Protein AF-A0A117NSF1-F1 (afdb_monomer_lite)

pLDDT: mean 71.85, std 20.68, range [26.81, 93.19]

Foldseek 3Di:
DVVLVVVLVVLVVQLVVLVVVVVVVVVVVVPPDPDDDDDDDPPDDPVVLLVLLLDPCLVVDDPVSLVSSLSNLVSLLVNLLSVQLVVCVVVVPPVSNCVSVVFVAQVPHDCSVQVVLSSLCNVVSHGQGPVLNVVLVCVQPPPPPDDDDDDDDPDDCSVVSSVSSNVSPDDPPCVCVVVDDDDDDDDDDDDDDDDDDD

InterPro domains:
  IPR022099 Domain of unknown function DUF3638 [PF12340] (107-166)
  IPR051346 OTU Domain-Containing Deubiquitinase [PTHR13367] (69-163)

Sequence (198 aa):
MNALLSRQKEIRNDRDSLWEKIILALTISGKKGALCTDTMSPSITVWSVLSILASDQWTNIPVQWRSLLVAYGKSISALRRCERLISCIEKQDIDGFLRDAENPGYEEWDPLTYPAWLLLEIENNITIRKRQVEVAVRMIKPDDGKNSVLQLNMGEDVYKYIFPMFDDQSMSPWRNWLARPTVNREVGSSSLPGDVSF

Radius of gyration: 23.44 Å; chains: 1; bounding box: 87×40×64 Å

Structure (mmCIF, N/CA/C/O backbone):
data_AF-A0A117NSF1-F1
#
_entry.id   AF-A0A117NSF1-F1
#
loop_
_atom_site.group_PDB
_atom_site.id
_atom_site.type_symbol
_atom_site.label_atom_id
_atom_site.label_alt_id
_atom_site.label_comp_id
_atom_site.label_asym_id
_atom_site.label_entity_id
_atom_site.label_seq_id
_atom_site.pdbx_PDB_ins_code
_atom_site.Cartn_x
_atom_site.Cartn_y
_atom_site.Cartn_z
_atom_site.occupancy
_atom_site.B_iso_or_equiv
_atom_site.auth_seq_id
_atom_site.auth_comp_id
_atom_site.auth_asym_id
_atom_site.auth_atom_id
_atom_site.pdbx_PDB_model_num
ATOM 1 N N . MET A 1 1 ? -10.455 -3.830 18.974 1.00 65.38 1 MET A N 1
ATOM 2 C CA . MET A 1 1 ? -9.275 -2.946 19.122 1.00 65.38 1 MET A CA 1
ATOM 3 C C . MET A 1 1 ? -7.963 -3.728 19.247 1.00 65.38 1 MET A C 1
ATOM 5 O O . MET A 1 1 ? -7.092 -3.514 18.417 1.00 65.38 1 MET A O 1
ATOM 9 N N . ASN A 1 2 ? -7.837 -4.692 20.172 1.00 78.06 2 ASN A N 1
ATOM 10 C CA . ASN A 1 2 ? -6.589 -5.460 20.384 1.00 78.06 2 ASN A CA 1
ATOM 11 C C . ASN A 1 2 ? -6.026 -6.151 19.126 1.00 78.06 2 ASN A C 1
ATOM 13 O O . ASN A 1 2 ? -4.830 -6.071 18.882 1.00 78.06 2 ASN A O 1
ATOM 17 N N . ALA A 1 3 ? -6.873 -6.762 18.290 1.00 83.94 3 ALA A N 1
ATOM 18 C CA . ALA A 1 3 ? -6.421 -7.411 17.054 1.00 83.94 3 ALA A CA 1
ATOM 19 C C . ALA A 1 3 ? -5.804 -6.425 16.039 1.00 83.94 3 ALA A C 1
ATOM 21 O O . ALA A 1 3 ? -4.793 -6.738 15.416 1.00 83.94 3 ALA A O 1
ATOM 22 N N . LEU A 1 4 ? -6.367 -5.216 15.908 1.00 83.19 4 LEU A N 1
ATOM 23 C CA . LEU A 1 4 ? -5.842 -4.183 15.005 1.00 83.19 4 LEU A CA 1
ATOM 24 C C . LEU A 1 4 ? -4.511 -3.614 15.505 1.00 83.19 4 LEU A C 1
ATOM 26 O O . LEU A 1 4 ? -3.616 -3.381 14.701 1.00 83.19 4 LEU A O 1
ATOM 30 N N . LEU A 1 5 ? -4.359 -3.444 16.821 1.00 86.62 5 LEU A N 1
ATOM 31 C CA . LEU A 1 5 ? -3.107 -2.981 17.426 1.00 86.62 5 LEU A CA 1
ATOM 32 C C . LEU A 1 5 ? -1.985 -4.020 17.286 1.00 86.62 5 LEU A C 1
ATOM 34 O O . LEU A 1 5 ? -0.860 -3.666 16.932 1.00 86.62 5 LEU A O 1
ATOM 38 N N . SER A 1 6 ? -2.288 -5.307 17.491 1.00 88.19 6 SER A N 1
ATOM 39 C CA . SER A 1 6 ? -1.333 -6.391 17.221 1.00 88.19 6 SER A CA 1
ATOM 40 C C . SER A 1 6 ? -0.914 -6.404 15.753 1.00 88.19 6 SER A C 1
ATOM 42 O O . SER A 1 6 ? 0.279 -6.419 15.453 1.00 88.19 6 SER A O 1
ATOM 44 N N . ARG A 1 7 ? -1.883 -6.286 14.837 1.00 88.12 7 ARG A N 1
ATOM 45 C CA . ARG A 1 7 ? -1.615 -6.230 13.398 1.00 88.12 7 ARG A CA 1
ATOM 46 C C . ARG A 1 7 ? -0.762 -5.022 13.005 1.00 88.12 7 ARG A C 1
ATOM 48 O O . ARG A 1 7 ? 0.158 -5.152 12.204 1.00 88.12 7 ARG A O 1
ATOM 55 N N . GLN A 1 8 ? -1.028 -3.855 13.587 1.00 90.38 8 GLN A N 1
ATOM 56 C CA . GLN A 1 8 ? -0.232 -2.647 13.362 1.00 90.38 8 GLN A CA 1
ATOM 57 C C . GLN A 1 8 ? 1.232 -2.855 13.776 1.00 90.38 8 GLN A C 1
ATOM 59 O O . GLN A 1 8 ? 2.144 -2.405 13.079 1.00 90.38 8 GLN A O 1
ATOM 64 N N . LYS A 1 9 ? 1.468 -3.548 14.897 1.00 90.56 9 LYS A N 1
ATOM 65 C CA . LYS A 1 9 ? 2.817 -3.862 15.382 1.00 90.56 9 LYS A CA 1
ATOM 66 C C . LYS A 1 9 ? 3.557 -4.817 14.442 1.00 90.56 9 LYS A C 1
ATOM 68 O O . LYS A 1 9 ? 4.724 -4.575 14.155 1.00 90.56 9 LYS A O 1
ATOM 73 N N . GLU A 1 10 ? 2.885 -5.852 13.942 1.00 91.75 10 GLU A N 1
ATOM 74 C CA . GLU A 1 10 ? 3.450 -6.768 12.939 1.00 91.75 10 GLU A CA 1
ATOM 75 C C . GLU A 1 10 ? 3.886 -6.016 11.678 1.00 91.75 10 GLU A C 1
ATOM 77 O O . GLU A 1 10 ? 5.049 -6.084 11.294 1.00 91.75 10 GLU A O 1
ATOM 82 N N . ILE A 1 11 ? 2.988 -5.214 11.094 1.00 90.06 11 ILE A N 1
ATOM 83 C CA . ILE A 1 11 ? 3.272 -4.461 9.861 1.00 90.06 11 ILE A CA 1
ATOM 84 C C . ILE A 1 11 ? 4.431 -3.476 10.067 1.00 90.06 11 ILE A C 1
ATOM 86 O O . ILE A 1 11 ? 5.257 -3.285 9.175 1.00 90.06 11 ILE A O 1
ATOM 90 N N . ARG A 1 12 ? 4.516 -2.853 11.249 1.00 90.81 12 ARG A N 1
ATOM 91 C CA . ARG A 1 12 ? 5.630 -1.966 11.604 1.00 90.81 12 ARG A CA 1
ATOM 92 C C . ARG A 1 12 ? 6.962 -2.716 11.620 1.00 90.81 12 ARG A C 1
ATOM 94 O O . ARG A 1 12 ? 7.922 -2.227 11.034 1.00 90.81 12 ARG A O 1
ATOM 101 N N . ASN A 1 13 ? 7.004 -3.894 12.239 1.00 92.00 13 ASN A N 1
ATOM 102 C CA . ASN A 1 13 ? 8.208 -4.723 12.268 1.00 92.00 13 ASN A CA 1
ATOM 103 C C . ASN A 1 13 ? 8.615 -5.171 10.856 1.00 92.00 13 ASN A C 1
ATOM 105 O O . ASN A 1 13 ? 9.794 -5.115 10.510 1.00 92.00 13 ASN A O 1
ATOM 109 N N . ASP A 1 14 ? 7.644 -5.567 10.028 1.00 91.25 14 ASP A N 1
ATOM 110 C CA . ASP A 1 14 ? 7.891 -5.970 8.641 1.00 91.25 14 ASP A CA 1
ATOM 111 C C . ASP A 1 14 ? 8.482 -4.817 7.821 1.00 91.25 14 ASP A C 1
ATOM 113 O O . ASP A 1 14 ? 9.484 -4.995 7.125 1.00 91.25 14 ASP A O 1
ATOM 117 N N . ARG A 1 15 ? 7.905 -3.613 7.944 1.00 92.44 15 ARG A N 1
ATOM 118 C CA . ARG A 1 15 ? 8.419 -2.390 7.313 1.00 92.44 15 ARG A CA 1
ATOM 119 C C . ARG A 1 15 ? 9.867 -2.125 7.717 1.00 92.44 15 ARG A C 1
ATOM 121 O O . ARG A 1 15 ? 10.695 -1.860 6.848 1.00 92.44 15 ARG A O 1
ATOM 128 N N . ASP A 1 16 ? 10.162 -2.185 9.012 1.00 91.12 16 ASP A N 1
ATOM 129 C CA . ASP A 1 16 ? 11.492 -1.874 9.542 1.00 91.12 16 ASP A CA 1
ATOM 130 C C . ASP A 1 16 ? 12.524 -2.913 9.068 1.00 91.12 16 ASP A C 1
ATOM 132 O O . ASP A 1 16 ? 13.597 -2.543 8.593 1.00 91.12 16 ASP A O 1
ATOM 136 N N . SER A 1 17 ? 12.162 -4.201 9.041 1.00 92.94 17 SER A N 1
ATOM 137 C CA . SER A 1 17 ? 13.013 -5.258 8.473 1.00 92.94 17 SER A CA 1
ATOM 138 C C . SER A 1 17 ? 13.278 -5.068 6.974 1.00 92.94 17 SER A C 1
ATOM 140 O O . SER A 1 17 ? 14.393 -5.288 6.492 1.00 92.94 17 SER A O 1
ATOM 142 N N . LEU A 1 18 ? 12.264 -4.661 6.204 1.00 91.25 18 LEU A N 1
ATOM 143 C CA . LEU A 1 18 ? 12.419 -4.368 4.777 1.00 91.25 18 LEU A CA 1
ATOM 144 C C . LEU A 1 18 ? 13.306 -3.139 4.550 1.00 91.25 18 LEU A C 1
ATOM 146 O O . LEU A 1 18 ? 14.156 -3.163 3.658 1.00 91.25 18 LEU A O 1
ATOM 150 N N . TRP A 1 19 ? 13.158 -2.104 5.378 1.00 90.50 19 TRP A N 1
ATOM 151 C CA . TRP A 1 19 ? 14.016 -0.922 5.346 1.00 90.50 19 TRP A CA 1
ATOM 152 C C . TRP A 1 19 ? 15.481 -1.275 5.607 1.00 90.50 19 TRP A C 1
ATOM 154 O O . TRP A 1 19 ? 16.357 -0.877 4.839 1.00 90.50 19 TRP A O 1
ATOM 164 N N . GLU A 1 20 ? 15.756 -2.088 6.627 1.00 89.81 20 GLU A N 1
ATOM 165 C CA . GLU A 1 20 ? 17.112 -2.559 6.928 1.00 89.81 20 GLU A CA 1
ATOM 166 C C . GLU A 1 20 ? 17.731 -3.324 5.754 1.00 89.81 20 GLU A C 1
ATOM 168 O O . GLU A 1 20 ? 18.885 -3.079 5.394 1.00 89.81 20 GLU A O 1
ATOM 173 N N . LYS A 1 21 ? 16.960 -4.201 5.096 1.00 89.44 21 LYS A N 1
ATOM 174 C CA . LYS A 1 21 ? 17.414 -4.920 3.893 1.00 89.44 21 LYS A CA 1
ATOM 175 C C . LYS A 1 21 ? 17.758 -3.966 2.750 1.00 89.44 21 LYS A C 1
ATOM 177 O O . LYS A 1 21 ? 18.774 -4.170 2.087 1.00 89.44 21 LYS A O 1
ATOM 182 N N . ILE A 1 22 ? 16.946 -2.929 2.530 1.00 88.25 22 ILE A N 1
ATOM 183 C CA . ILE A 1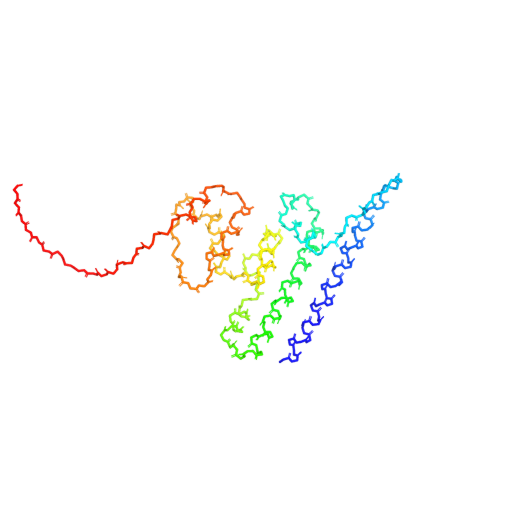 22 ? 17.197 -1.904 1.506 1.00 88.25 22 ILE A CA 1
ATOM 184 C C . ILE A 1 22 ? 18.498 -1.156 1.816 1.00 88.25 22 ILE A C 1
ATOM 186 O O . ILE A 1 22 ? 19.370 -1.062 0.952 1.00 88.25 22 ILE A O 1
ATOM 190 N N . ILE A 1 23 ? 18.668 -0.677 3.050 1.00 86.31 23 ILE A N 1
ATOM 191 C CA . ILE A 1 23 ? 19.868 0.063 3.463 1.00 86.31 23 ILE A CA 1
ATOM 192 C C . ILE A 1 23 ? 21.124 -0.808 3.374 1.00 86.31 23 ILE A C 1
ATOM 194 O O . ILE A 1 23 ? 22.150 -0.355 2.857 1.00 86.31 23 ILE A O 1
ATOM 198 N N . LEU A 1 24 ? 21.056 -2.066 3.815 1.00 86.25 24 LEU A N 1
ATOM 199 C CA . LEU A 1 24 ? 22.163 -3.016 3.708 1.00 86.25 24 LEU A CA 1
ATOM 200 C C . LEU A 1 24 ? 22.550 -3.256 2.245 1.00 86.25 24 LEU A C 1
ATOM 202 O O . LEU A 1 24 ? 23.732 -3.201 1.899 1.00 86.25 24 LEU A O 1
ATOM 206 N N . ALA A 1 25 ? 21.569 -3.457 1.367 1.00 85.12 25 ALA A N 1
ATOM 207 C CA . ALA A 1 25 ? 21.820 -3.695 -0.047 1.00 85.12 25 ALA A CA 1
ATOM 208 C C . ALA A 1 25 ? 22.398 -2.453 -0.762 1.00 85.12 25 ALA A C 1
ATOM 210 O O . ALA A 1 25 ? 23.320 -2.588 -1.573 1.00 85.12 25 ALA A O 1
ATOM 211 N N . LEU A 1 26 ? 21.950 -1.243 -0.406 1.00 80.62 26 LEU A N 1
ATOM 212 C CA . LEU A 1 26 ? 22.524 0.015 -0.907 1.00 80.62 26 LEU A CA 1
ATOM 213 C C . LEU A 1 26 ? 23.964 0.232 -0.406 1.00 80.62 26 LEU A C 1
ATOM 215 O O . LEU A 1 26 ? 24.838 0.638 -1.174 1.00 80.62 26 LEU A O 1
ATOM 219 N N . THR A 1 27 ? 24.245 -0.113 0.854 1.00 76.62 27 THR A N 1
ATOM 220 C CA . THR A 1 27 ? 25.571 0.055 1.478 1.00 76.62 27 THR A CA 1
ATOM 221 C C . THR A 1 27 ? 26.610 -0.916 0.907 1.00 76.62 27 THR A C 1
ATOM 223 O O . THR A 1 27 ? 27.766 -0.541 0.698 1.00 76.62 27 THR A O 1
ATOM 226 N N . ILE A 1 28 ? 26.219 -2.161 0.615 1.00 71.31 28 ILE A N 1
ATOM 227 C CA . ILE A 1 28 ? 27.107 -3.156 -0.010 1.00 71.31 28 ILE A CA 1
ATOM 228 C C . ILE A 1 28 ? 27.417 -2.771 -1.463 1.00 71.31 28 ILE A C 1
ATOM 230 O O . ILE A 1 28 ? 28.558 -2.915 -1.905 1.00 71.31 28 ILE A O 1
ATOM 234 N N . SER A 1 29 ? 26.437 -2.229 -2.194 1.00 59.16 29 SER A N 1
ATOM 235 C CA . SER A 1 29 ? 26.643 -1.768 -3.573 1.00 59.16 29 SER A CA 1
ATOM 236 C C . SER A 1 29 ? 27.580 -0.554 -3.659 1.00 59.16 29 SER A C 1
ATOM 238 O O . SER A 1 29 ? 28.370 -0.458 -4.598 1.00 59.16 29 SER A O 1
ATOM 240 N N . GLY A 1 30 ? 27.547 0.345 -2.668 1.00 56.78 30 GLY A N 1
ATOM 241 C CA . GLY A 1 30 ? 28.386 1.551 -2.619 1.00 56.78 30 GLY A CA 1
ATOM 242 C C . GLY A 1 30 ? 29.881 1.309 -2.362 1.00 56.78 30 GLY A C 1
ATOM 243 O O . GLY A 1 30 ? 30.693 2.196 -2.596 1.00 56.78 30 GLY A O 1
ATOM 244 N N . LYS A 1 31 ? 30.286 0.107 -1.927 1.00 54.38 31 LYS A N 1
ATOM 245 C CA . LYS A 1 31 ? 31.691 -0.214 -1.595 1.00 54.38 31 LYS A CA 1
ATOM 246 C C . LYS A 1 31 ? 32.539 -0.742 -2.764 1.00 54.38 31 LYS A C 1
ATOM 248 O O . LYS A 1 31 ? 33.649 -1.213 -2.534 1.00 54.38 31 LYS A O 1
ATOM 253 N N . LYS A 1 32 ? 32.071 -0.666 -4.017 1.00 48.84 32 LYS A N 1
ATOM 254 C CA . LYS A 1 32 ? 32.821 -1.175 -5.189 1.00 48.84 32 LYS A CA 1
ATOM 255 C C . LYS A 1 32 ? 33.860 -0.218 -5.795 1.00 48.84 32 LYS A C 1
ATOM 257 O O . LYS A 1 32 ? 34.517 -0.592 -6.759 1.00 48.84 32 LYS A O 1
ATOM 262 N N . GLY A 1 33 ? 34.075 0.964 -5.224 1.00 48.09 33 GLY A N 1
ATOM 263 C CA . GLY A 1 33 ? 35.103 1.891 -5.699 1.00 48.09 33 GLY A CA 1
ATOM 264 C C . GLY A 1 33 ? 35.587 2.808 -4.590 1.00 48.09 33 GLY A C 1
ATOM 265 O O . GLY A 1 33 ? 35.150 3.947 -4.497 1.00 48.09 33 GLY A O 1
ATOM 266 N N . ALA A 1 34 ? 36.483 2.316 -3.736 1.00 50.91 34 ALA A N 1
ATOM 267 C CA . ALA A 1 34 ? 37.236 3.186 -2.845 1.00 50.91 34 ALA A CA 1
ATOM 268 C C . ALA A 1 34 ? 38.249 3.990 -3.677 1.00 50.91 34 ALA A C 1
ATOM 270 O O . ALA A 1 34 ? 39.376 3.552 -3.891 1.00 50.91 34 ALA A O 1
ATOM 271 N N . LEU A 1 35 ? 37.839 5.168 -4.144 1.00 41.78 35 LEU A N 1
ATOM 272 C CA . LEU A 1 35 ? 38.750 6.266 -4.439 1.00 41.78 35 LEU A CA 1
ATOM 273 C C . LEU A 1 35 ? 38.324 7.463 -3.596 1.00 41.78 35 LEU A C 1
ATOM 275 O O . LEU A 1 35 ? 37.214 7.975 -3.691 1.00 41.78 35 LEU A O 1
ATOM 279 N N . CYS A 1 36 ? 39.248 7.827 -2.719 1.00 55.28 36 CYS A N 1
ATOM 280 C CA . CYS A 1 36 ? 39.201 8.935 -1.791 1.00 55.28 36 CYS A CA 1
ATOM 281 C C . CYS A 1 36 ? 38.900 10.246 -2.532 1.00 55.28 36 CYS A C 1
ATOM 283 O O . CYS A 1 36 ? 39.758 10.737 -3.255 1.00 55.28 36 CYS A O 1
ATOM 285 N N . THR A 1 37 ? 37.707 10.802 -2.341 1.00 43.91 37 THR A N 1
ATOM 286 C CA . THR A 1 37 ? 37.457 12.247 -2.228 1.00 43.91 37 THR A CA 1
ATOM 287 C C . THR A 1 37 ? 36.220 12.421 -1.350 1.00 43.91 37 THR A C 1
ATOM 289 O O . THR A 1 37 ? 35.446 11.485 -1.173 1.00 43.91 37 THR A O 1
ATOM 292 N N . ASP A 1 38 ? 36.093 13.592 -0.749 1.00 50.75 38 ASP A N 1
ATOM 293 C CA . ASP A 1 38 ? 35.151 14.003 0.293 1.00 50.75 38 ASP A CA 1
ATOM 294 C C . ASP A 1 38 ? 33.669 13.992 -0.164 1.00 50.75 38 ASP A C 1
ATOM 296 O O . ASP A 1 38 ? 32.987 15.015 -0.227 1.00 50.75 38 ASP A O 1
ATOM 300 N N . THR A 1 39 ? 33.157 12.834 -0.583 1.00 45.81 39 THR A N 1
ATOM 301 C CA . THR A 1 39 ? 31.791 12.690 -1.090 1.00 45.81 39 THR A CA 1
ATOM 302 C C . THR A 1 39 ? 30.815 12.506 0.059 1.00 45.81 39 THR A C 1
ATOM 304 O O . THR A 1 39 ? 30.665 11.412 0.609 1.00 45.81 39 THR A O 1
ATOM 307 N N . MET A 1 40 ? 30.114 13.596 0.376 1.00 54.03 40 MET A N 1
ATOM 308 C CA . MET A 1 40 ? 28.847 13.608 1.105 1.00 54.03 40 MET A CA 1
ATOM 309 C C . MET A 1 40 ? 27.962 12.471 0.584 1.00 54.03 40 MET A C 1
ATOM 311 O O . MET A 1 40 ? 27.466 12.515 -0.542 1.00 54.03 40 MET A O 1
ATOM 315 N N . SER A 1 41 ? 27.796 11.418 1.383 1.00 54.78 41 SER A N 1
ATOM 316 C CA . SER A 1 41 ? 26.850 10.355 1.049 1.00 54.78 41 SER A CA 1
ATOM 317 C C . SER A 1 41 ? 25.446 10.965 1.045 1.00 54.78 41 SER A C 1
ATOM 319 O O . SER A 1 41 ? 25.098 11.642 2.017 1.00 54.78 41 SER A O 1
ATOM 321 N N . PRO A 1 42 ? 24.634 10.781 -0.013 1.00 59.25 42 PRO A N 1
ATOM 322 C CA . PRO A 1 42 ? 23.285 11.326 -0.024 1.00 59.25 42 PRO A CA 1
ATOM 323 C C . PRO A 1 42 ? 22.523 10.760 1.173 1.00 59.25 42 PRO A C 1
ATOM 325 O O . PRO A 1 42 ? 22.576 9.558 1.439 1.00 59.25 42 PRO A O 1
ATOM 328 N N . SER A 1 43 ? 21.835 11.620 1.923 1.00 65.81 43 SER A N 1
ATOM 329 C CA . SER A 1 43 ? 20.964 11.165 3.003 1.00 65.81 43 SER A CA 1
ATOM 330 C C . SER A 1 43 ? 19.839 10.332 2.393 1.00 65.81 43 SER A C 1
ATOM 332 O O . SER A 1 43 ? 18.915 10.870 1.784 1.00 65.81 43 SER A O 1
ATOM 334 N N . ILE A 1 44 ? 19.939 9.008 2.521 1.00 76.62 44 ILE A N 1
ATOM 335 C CA . ILE A 1 44 ? 18.920 8.078 2.037 1.00 76.62 44 ILE A CA 1
ATOM 336 C C . ILE A 1 44 ? 17.694 8.248 2.936 1.00 76.62 44 ILE A C 1
ATOM 338 O O . ILE A 1 44 ? 17.676 7.813 4.087 1.00 76.62 44 ILE A O 1
ATOM 342 N N . THR A 1 45 ? 16.673 8.922 2.416 1.00 83.44 45 THR A N 1
ATOM 343 C CA . THR A 1 45 ? 15.385 9.112 3.091 1.00 83.44 45 THR A CA 1
ATOM 344 C C . THR A 1 45 ? 14.367 8.100 2.577 1.00 83.44 45 THR A C 1
ATOM 346 O O . THR A 1 45 ? 14.456 7.640 1.436 1.00 83.44 45 THR A O 1
ATOM 3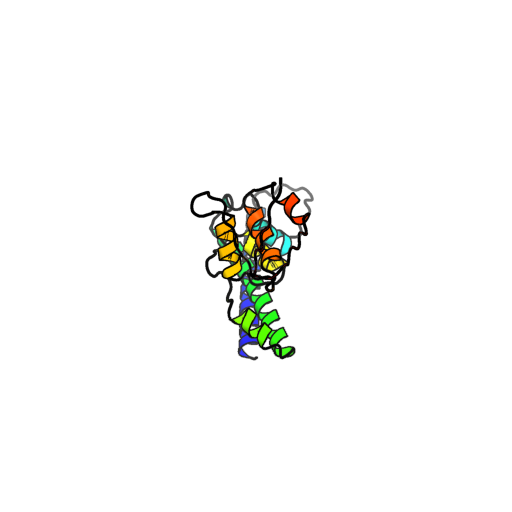49 N N . VAL A 1 46 ? 13.350 7.789 3.388 1.00 83.12 46 VAL A N 1
ATOM 350 C CA . VAL A 1 46 ? 12.217 6.944 2.962 1.00 83.12 46 VAL A CA 1
ATOM 351 C C . VAL A 1 46 ? 11.607 7.472 1.665 1.00 83.12 46 VAL A C 1
ATOM 353 O O . VAL A 1 46 ? 11.321 6.689 0.765 1.00 83.12 46 VAL A O 1
ATOM 356 N N . TRP A 1 47 ? 11.493 8.798 1.538 1.00 83.31 47 TRP A N 1
ATOM 357 C CA . TRP A 1 47 ? 10.983 9.426 0.327 1.00 83.31 47 TRP A CA 1
ATOM 358 C C . TRP A 1 47 ? 11.875 9.168 -0.881 1.00 83.31 47 TRP A C 1
ATOM 360 O O . TRP A 1 47 ? 11.387 8.672 -1.886 1.00 83.31 47 TRP A O 1
ATOM 370 N N . SER A 1 48 ? 13.188 9.385 -0.771 1.00 81.88 48 SER A N 1
ATOM 371 C CA . SER A 1 48 ? 14.095 9.121 -1.898 1.00 81.88 48 SER A CA 1
ATOM 372 C C . SER A 1 48 ? 14.016 7.680 -2.419 1.00 81.88 48 SER A C 1
ATOM 374 O O . SER A 1 48 ? 14.123 7.461 -3.620 1.00 81.88 48 SER A O 1
ATOM 376 N N . VAL A 1 49 ? 13.771 6.706 -1.535 1.00 84.19 49 VAL A N 1
ATOM 377 C CA . VAL A 1 49 ? 13.589 5.296 -1.910 1.00 84.19 49 VAL A CA 1
ATOM 378 C C . VAL A 1 49 ? 12.225 5.060 -2.557 1.00 84.19 49 VAL A C 1
ATOM 380 O O . VAL A 1 49 ? 12.135 4.339 -3.547 1.00 84.19 49 VAL A O 1
ATOM 383 N N . LEU A 1 50 ? 11.162 5.669 -2.031 1.00 84.75 50 LEU A N 1
ATOM 384 C CA . LEU A 1 50 ? 9.820 5.543 -2.597 1.00 84.75 50 LEU A CA 1
ATOM 385 C C . LEU A 1 50 ? 9.693 6.230 -3.958 1.00 84.75 50 LEU A C 1
ATOM 387 O O . LEU A 1 50 ? 9.034 5.681 -4.833 1.00 84.75 50 LEU A O 1
ATOM 391 N N . SER A 1 51 ? 10.369 7.359 -4.186 1.00 83.50 51 SER A N 1
ATOM 392 C CA . SER A 1 51 ? 10.374 8.049 -5.484 1.00 83.50 51 SER A CA 1
ATOM 393 C C . SER A 1 51 ? 10.894 7.169 -6.628 1.00 83.50 51 SER A C 1
ATOM 395 O O . SER A 1 51 ? 10.536 7.398 -7.779 1.00 83.50 51 SER A O 1
ATOM 397 N N . ILE A 1 52 ? 11.672 6.120 -6.331 1.00 84.62 52 ILE A N 1
ATOM 398 C CA . ILE A 1 52 ? 12.113 5.125 -7.323 1.00 84.62 52 ILE A CA 1
ATOM 399 C C . ILE A 1 52 ? 10.915 4.386 -7.949 1.00 84.62 52 ILE A C 1
ATOM 401 O O . ILE A 1 52 ? 10.996 3.970 -9.103 1.00 84.62 52 ILE A O 1
ATOM 405 N N . LEU A 1 53 ? 9.794 4.252 -7.228 1.00 82.38 53 LEU A N 1
ATOM 406 C CA . LEU A 1 53 ? 8.564 3.633 -7.739 1.00 82.38 53 LEU A CA 1
ATOM 407 C C . LEU A 1 53 ? 7.950 4.417 -8.909 1.00 82.38 53 LEU A C 1
ATOM 409 O O . LEU A 1 53 ? 7.307 3.811 -9.754 1.00 82.38 53 LEU A O 1
ATOM 413 N N . ALA A 1 54 ? 8.169 5.730 -8.984 1.00 79.81 54 ALA A N 1
ATOM 414 C CA . ALA A 1 54 ? 7.724 6.575 -10.096 1.00 79.81 54 ALA A CA 1
ATOM 415 C C . ALA A 1 54 ? 8.868 6.910 -11.069 1.00 79.81 54 ALA A C 1
ATOM 417 O O . ALA A 1 54 ? 8.830 7.918 -11.767 1.00 79.81 54 ALA A O 1
ATOM 418 N N . SER A 1 55 ? 9.936 6.107 -11.082 1.00 80.44 55 SER A N 1
ATOM 419 C CA . SER A 1 55 ? 11.049 6.323 -12.001 1.00 80.44 55 SER A CA 1
ATOM 420 C C . SER A 1 55 ? 10.723 5.798 -13.397 1.00 80.44 55 SER A C 1
ATOM 422 O O . SER A 1 55 ? 10.390 4.623 -13.553 1.00 80.44 55 SER A O 1
ATOM 424 N N . ASP A 1 56 ? 10.994 6.611 -14.420 1.00 77.06 56 ASP A N 1
ATOM 425 C CA . ASP A 1 56 ? 10.947 6.213 -15.838 1.00 77.06 56 ASP A CA 1
ATOM 426 C C . ASP A 1 56 ? 11.816 4.977 -16.147 1.00 77.06 56 ASP A C 1
ATOM 428 O O . ASP A 1 56 ? 11.619 4.281 -17.142 1.00 77.06 56 ASP A O 1
ATOM 432 N N . GLN A 1 57 ? 12.796 4.682 -15.285 1.00 79.94 57 GLN A N 1
ATOM 433 C CA . GLN A 1 57 ? 13.698 3.541 -15.416 1.00 79.94 57 GLN A CA 1
ATOM 434 C C . GLN A 1 57 ? 13.244 2.308 -14.624 1.00 79.94 57 GLN A C 1
ATOM 436 O O . GLN A 1 57 ? 14.029 1.368 -14.486 1.00 79.94 57 GLN A O 1
ATOM 441 N N . TRP A 1 58 ? 12.005 2.261 -14.116 1.00 84.50 58 TRP A N 1
ATOM 442 C CA . TRP A 1 58 ? 11.485 1.122 -13.343 1.00 84.50 58 TRP A CA 1
ATOM 443 C C . TRP A 1 58 ? 11.726 -0.228 -14.032 1.00 84.50 58 TRP A C 1
ATOM 445 O O . TRP A 1 58 ? 12.130 -1.203 -13.397 1.00 84.50 58 TRP A O 1
ATOM 455 N N . THR A 1 59 ? 11.556 -0.281 -15.353 1.00 83.94 59 THR A N 1
ATOM 456 C CA . THR A 1 59 ? 11.777 -1.483 -16.172 1.00 83.94 59 THR A CA 1
ATOM 457 C C . THR A 1 59 ? 13.233 -1.958 -16.179 1.00 83.94 59 THR A C 1
ATOM 459 O O . THR A 1 59 ? 13.470 -3.165 -16.263 1.00 83.94 59 THR A O 1
ATOM 462 N N . ASN A 1 60 ? 14.195 -1.044 -16.016 1.00 85.75 60 ASN A N 1
ATOM 463 C CA . ASN A 1 60 ? 15.631 -1.334 -15.964 1.00 85.75 60 ASN A CA 1
ATOM 464 C C . ASN A 1 60 ? 16.094 -1.820 -14.580 1.00 85.75 60 ASN A C 1
ATOM 466 O O . ASN A 1 60 ? 17.207 -2.329 -14.441 1.00 85.75 60 ASN A O 1
ATOM 470 N N . ILE A 1 61 ? 15.257 -1.692 -13.545 1.00 86.56 61 ILE A N 1
ATOM 471 C CA . ILE A 1 61 ? 15.589 -2.142 -12.192 1.00 86.56 61 ILE A CA 1
ATOM 472 C C . ILE A 1 61 ? 15.472 -3.677 -12.116 1.00 86.56 61 ILE A C 1
ATOM 474 O O . ILE A 1 61 ? 14.463 -4.252 -12.554 1.00 86.56 61 ILE A O 1
ATOM 478 N N . PRO A 1 62 ? 16.454 -4.378 -11.511 1.00 90.44 62 PRO A N 1
ATOM 479 C CA . PRO A 1 62 ? 16.374 -5.820 -11.314 1.00 90.44 62 PRO A CA 1
ATOM 480 C C . PRO A 1 62 ? 15.095 -6.233 -10.577 1.00 90.44 62 PRO A C 1
ATOM 482 O O . PRO A 1 62 ? 14.684 -5.596 -9.607 1.00 90.44 62 PRO A O 1
ATOM 485 N N . VAL A 1 63 ? 14.480 -7.341 -10.994 1.00 89.00 63 VAL A N 1
ATOM 486 C CA . VAL A 1 63 ? 13.188 -7.815 -10.452 1.00 89.00 63 VAL A CA 1
ATOM 487 C C . VAL A 1 63 ? 13.221 -8.003 -8.930 1.00 89.00 63 VAL A C 1
ATOM 489 O O . VAL A 1 63 ? 12.245 -7.694 -8.248 1.00 89.00 63 VAL A O 1
ATOM 492 N N . GLN A 1 64 ? 14.350 -8.458 -8.379 1.00 88.62 64 GLN A N 1
ATOM 493 C CA . GLN A 1 64 ? 14.532 -8.623 -6.932 1.00 88.62 64 GLN A CA 1
ATOM 494 C C . GLN A 1 64 ? 14.411 -7.285 -6.186 1.00 88.62 64 GLN A C 1
ATOM 496 O O . GLN A 1 64 ? 13.731 -7.205 -5.166 1.00 88.62 64 GLN A O 1
ATOM 501 N N . TRP A 1 65 ? 15.007 -6.221 -6.734 1.00 89.88 65 TRP A N 1
ATOM 502 C CA . TRP A 1 65 ? 14.913 -4.867 -6.189 1.00 89.88 65 TRP A CA 1
ATOM 503 C C . TRP A 1 65 ? 13.508 -4.296 -6.328 1.00 89.88 65 TRP A C 1
ATOM 505 O O . TRP A 1 65 ? 12.984 -3.748 -5.363 1.00 89.88 65 TRP A O 1
ATOM 515 N N . ARG A 1 66 ? 12.863 -4.487 -7.484 1.00 91.38 66 ARG A N 1
ATOM 516 C CA . ARG A 1 66 ? 11.462 -4.085 -7.675 1.00 91.38 66 ARG A CA 1
ATOM 517 C C . ARG A 1 66 ? 10.537 -4.743 -6.658 1.00 91.38 66 ARG A C 1
ATOM 519 O O . ARG A 1 66 ? 9.736 -4.064 -6.027 1.00 91.38 66 ARG A O 1
ATOM 526 N N . SER A 1 67 ? 10.704 -6.046 -6.446 1.00 92.00 67 SER A N 1
ATOM 527 C CA . SER A 1 67 ? 9.928 -6.812 -5.465 1.00 92.00 67 SER A CA 1
ATOM 528 C C . SER A 1 67 ? 10.156 -6.305 -4.042 1.00 92.00 67 SER A C 1
ATOM 530 O O . SER A 1 67 ? 9.198 -6.156 -3.287 1.00 92.00 67 SER A O 1
ATOM 532 N N . LEU A 1 68 ? 11.405 -5.989 -3.686 1.00 91.62 68 LEU A N 1
ATOM 533 C CA . LEU A 1 68 ? 11.752 -5.443 -2.374 1.00 91.62 68 LEU A CA 1
ATOM 534 C C . LEU A 1 68 ? 11.148 -4.046 -2.150 1.00 91.62 68 LEU A C 1
ATOM 536 O O . LEU A 1 68 ? 10.554 -3.802 -1.102 1.00 91.62 68 LEU A O 1
ATOM 540 N N . LEU A 1 69 ? 11.250 -3.154 -3.140 1.00 91.31 69 LEU A N 1
ATOM 541 C CA . LEU A 1 69 ? 10.687 -1.799 -3.090 1.00 91.31 69 LEU A CA 1
ATOM 542 C C . LEU A 1 69 ? 9.157 -1.820 -3.024 1.00 91.31 69 LEU A C 1
ATOM 544 O O . LEU A 1 69 ? 8.569 -1.106 -2.215 1.00 91.31 69 LEU A O 1
ATOM 548 N N . VAL A 1 70 ? 8.511 -2.679 -3.817 1.00 93.19 70 VAL A N 1
ATOM 549 C CA . VAL A 1 70 ? 7.057 -2.874 -3.769 1.00 93.19 70 VAL A CA 1
ATOM 550 C C . VAL A 1 70 ? 6.623 -3.442 -2.423 1.00 93.19 70 VAL A C 1
ATOM 552 O O . VAL A 1 70 ? 5.661 -2.943 -1.846 1.00 93.19 70 VAL A O 1
ATOM 555 N N . ALA A 1 71 ? 7.318 -4.449 -1.886 1.00 93.06 71 ALA A N 1
ATOM 556 C CA . ALA A 1 71 ? 7.005 -4.996 -0.565 1.00 93.06 71 ALA A CA 1
ATOM 557 C C . ALA A 1 71 ? 7.121 -3.922 0.527 1.00 93.06 71 ALA A C 1
ATOM 559 O O . ALA A 1 71 ? 6.245 -3.807 1.387 1.00 93.06 71 ALA A O 1
ATOM 560 N N . TYR A 1 72 ? 8.161 -3.090 0.450 1.00 92.62 72 TYR A N 1
ATOM 561 C CA . TYR A 1 72 ? 8.343 -1.965 1.357 1.00 92.62 72 TYR A CA 1
ATOM 562 C C . TYR A 1 72 ? 7.213 -0.934 1.227 1.00 92.62 72 TYR A C 1
ATOM 564 O O . TYR A 1 72 ? 6.582 -0.594 2.228 1.00 92.62 72 TYR A O 1
ATOM 572 N N . GLY A 1 73 ? 6.868 -0.507 0.009 1.00 92.00 73 GLY A N 1
ATOM 573 C CA . GLY A 1 73 ? 5.750 0.412 -0.222 1.00 92.00 73 GLY A CA 1
ATOM 574 C C . GLY A 1 73 ? 4.406 -0.151 0.261 1.00 92.00 73 GLY A C 1
ATOM 575 O O . GLY A 1 73 ? 3.673 0.539 0.972 1.00 92.00 73 GLY A O 1
ATOM 576 N N . LYS A 1 74 ? 4.121 -1.433 -0.010 1.00 93.06 74 LYS A N 1
ATOM 577 C CA . LYS A 1 74 ? 2.929 -2.138 0.496 1.00 93.06 74 LYS A CA 1
ATOM 578 C C . LYS A 1 74 ? 2.861 -2.121 2.023 1.00 93.06 74 LYS A C 1
ATOM 580 O O . LYS A 1 74 ? 1.792 -1.882 2.577 1.00 93.06 74 LYS A O 1
ATOM 585 N N . SER A 1 75 ? 3.987 -2.323 2.715 1.00 92.88 75 SER A N 1
ATOM 586 C CA . SER A 1 75 ? 4.027 -2.274 4.185 1.00 92.88 75 SER A CA 1
ATOM 587 C C . SER A 1 75 ? 3.677 -0.884 4.735 1.00 92.88 75 SER A C 1
ATOM 589 O O . SER A 1 75 ? 2.939 -0.772 5.714 1.00 92.88 75 SER A O 1
ATOM 591 N N . ILE A 1 76 ? 4.128 0.186 4.069 1.00 91.69 76 ILE A N 1
ATOM 592 C CA . ILE A 1 76 ? 3.796 1.568 4.441 1.00 91.69 76 ILE A CA 1
ATOM 593 C C . ILE A 1 76 ? 2.313 1.848 4.203 1.00 91.69 76 ILE A C 1
ATOM 595 O O . ILE A 1 76 ? 1.652 2.399 5.085 1.00 91.69 76 ILE A O 1
ATOM 599 N N . SER A 1 77 ? 1.787 1.464 3.038 1.00 91.62 77 SER A N 1
ATOM 600 C CA . SER A 1 77 ? 0.366 1.635 2.724 1.00 91.62 77 SER A CA 1
ATOM 601 C C . SER A 1 77 ? -0.524 0.877 3.716 1.00 91.62 77 SER A C 1
ATOM 603 O O . SER A 1 77 ? -1.458 1.445 4.287 1.00 91.62 77 SER A O 1
ATOM 605 N N . ALA A 1 78 ? -0.173 -0.374 4.033 1.00 91.06 78 ALA A N 1
ATOM 606 C CA . ALA A 1 78 ? -0.884 -1.179 5.020 1.00 91.06 78 ALA A CA 1
ATOM 607 C C . ALA A 1 78 ? -0.860 -0.543 6.420 1.00 91.06 78 ALA A C 1
ATOM 609 O O . ALA A 1 78 ? -1.886 -0.528 7.102 1.00 91.06 78 ALA A O 1
ATOM 610 N N . LEU A 1 79 ? 0.275 0.028 6.841 1.00 91.12 79 LEU A N 1
ATOM 611 C CA . LEU A 1 79 ? 0.379 0.723 8.126 1.00 91.12 79 LEU A CA 1
ATOM 612 C C . LEU A 1 79 ? -0.541 1.951 8.173 1.00 91.12 79 LEU A C 1
ATOM 614 O O . LEU A 1 79 ? -1.315 2.103 9.118 1.00 91.12 79 LEU A O 1
ATOM 618 N N . ARG A 1 80 ? -0.498 2.779 7.124 1.00 91.12 80 ARG A N 1
ATOM 619 C CA . ARG A 1 80 ? -1.357 3.962 6.965 1.00 91.12 80 ARG A CA 1
ATOM 620 C C . ARG A 1 80 ? -2.840 3.596 6.999 1.00 91.12 80 ARG A C 1
ATOM 622 O O . ARG A 1 80 ? -3.636 4.237 7.681 1.00 91.12 80 ARG A O 1
ATOM 629 N N . ARG A 1 81 ? -3.213 2.510 6.324 1.00 90.56 81 ARG A N 1
ATOM 630 C CA . ARG A 1 81 ? -4.570 1.957 6.354 1.00 90.56 81 ARG A CA 1
ATOM 631 C C . ARG A 1 81 ? -4.990 1.521 7.756 1.00 90.56 81 ARG A C 1
ATOM 633 O O . ARG A 1 81 ? -6.090 1.860 8.186 1.00 90.56 81 ARG A O 1
ATOM 640 N N . CYS A 1 82 ? -4.134 0.807 8.486 1.00 90.12 82 CYS A N 1
ATOM 641 C CA . CYS A 1 82 ? -4.417 0.437 9.873 1.00 90.12 82 CYS A CA 1
ATOM 642 C C . CYS A 1 82 ? -4.647 1.670 10.759 1.00 90.12 82 CYS A C 1
ATOM 644 O O . CYS A 1 82 ? -5.574 1.667 11.564 1.00 90.12 82 CYS A O 1
ATOM 646 N N . GLU A 1 83 ? -3.855 2.730 10.589 1.00 90.44 83 GLU A N 1
ATOM 647 C CA . GLU A 1 83 ? -4.022 3.991 11.324 1.00 90.44 83 GLU A CA 1
ATOM 648 C C . GLU A 1 83 ? -5.363 4.671 11.014 1.00 90.44 83 GLU A C 1
ATOM 650 O O . GLU A 1 83 ? -6.048 5.117 11.937 1.00 90.44 83 GLU A O 1
ATOM 655 N N . ARG A 1 84 ? -5.795 4.686 9.744 1.00 90.94 84 ARG A N 1
ATOM 656 C CA . ARG A 1 84 ? -7.123 5.203 9.369 1.00 90.94 84 ARG A CA 1
ATOM 657 C C . ARG A 1 84 ? -8.255 4.394 10.000 1.00 90.94 84 ARG A C 1
ATOM 659 O O . ARG A 1 84 ? -9.152 4.986 10.593 1.00 90.94 84 ARG A O 1
ATOM 666 N N . LEU A 1 85 ? -8.178 3.061 9.955 1.00 89.62 85 LEU A N 1
ATOM 667 C CA . LEU A 1 85 ? -9.172 2.180 10.584 1.00 89.62 85 LEU A CA 1
ATOM 668 C C . LEU A 1 85 ? -9.265 2.404 12.101 1.00 89.62 85 LEU A C 1
ATOM 670 O O . LEU A 1 85 ? -10.366 2.454 12.646 1.00 89.62 85 LEU A O 1
ATOM 674 N N . ILE A 1 86 ? -8.125 2.569 12.782 1.00 89.25 86 ILE A N 1
ATOM 675 C CA . ILE A 1 86 ? -8.089 2.898 14.215 1.00 89.25 86 ILE A CA 1
ATOM 676 C C . ILE A 1 86 ? -8.746 4.263 14.464 1.00 89.25 86 ILE A C 1
ATOM 678 O O . ILE A 1 86 ? -9.603 4.367 15.339 1.00 89.25 86 ILE A O 1
ATOM 682 N N . SER A 1 87 ? -8.424 5.280 13.657 1.00 89.75 87 SER A N 1
ATOM 683 C CA . SER A 1 87 ? -9.019 6.617 13.792 1.00 89.75 87 SER A CA 1
ATOM 684 C C . SER A 1 87 ? -10.540 6.613 13.592 1.00 89.75 87 SER A C 1
ATOM 686 O O . SER A 1 87 ? -11.245 7.332 14.298 1.00 89.75 87 SER A O 1
ATOM 688 N N . CYS A 1 88 ? -11.068 5.795 12.675 1.00 89.38 88 CYS A N 1
ATOM 689 C CA . CYS A 1 88 ? -12.516 5.632 12.499 1.00 89.38 88 CYS A CA 1
ATOM 690 C C . CYS A 1 88 ? -13.180 5.028 13.744 1.00 89.38 88 CYS A C 1
ATOM 692 O O . CYS A 1 88 ? -14.232 5.508 14.161 1.00 89.38 88 CYS A O 1
ATOM 694 N N . ILE A 1 89 ? -12.548 4.035 14.383 1.00 88.00 89 ILE A N 1
ATOM 695 C CA . ILE A 1 89 ? -13.049 3.446 15.638 1.00 88.00 89 ILE A CA 1
ATOM 696 C C . ILE A 1 89 ? -13.079 4.494 16.756 1.00 88.00 89 ILE A C 1
ATOM 698 O O . ILE A 1 89 ? -14.078 4.601 17.462 1.00 88.00 89 ILE A O 1
ATOM 702 N N . GLU A 1 90 ? -12.013 5.284 16.902 1.00 89.12 90 GLU A N 1
ATOM 703 C CA . GLU A 1 90 ? -11.927 6.346 17.917 1.00 89.12 90 GLU A CA 1
ATOM 704 C C . GLU A 1 90 ? -12.995 7.429 17.721 1.00 89.12 90 GLU A C 1
ATOM 706 O O . GLU A 1 90 ? -13.553 7.936 18.692 1.00 89.12 90 GLU A O 1
ATOM 711 N N . LYS A 1 91 ? -13.309 7.755 16.463 1.00 90.75 91 LYS A N 1
ATOM 712 C CA . LYS A 1 91 ? -14.328 8.746 16.085 1.00 90.75 91 LYS A CA 1
ATOM 713 C C . LYS A 1 91 ? -15.751 8.185 16.023 1.00 90.75 91 LYS A C 1
ATOM 715 O O . LYS A 1 91 ? -16.669 8.954 15.762 1.00 90.75 91 LYS A O 1
ATOM 720 N N . GLN A 1 92 ? -15.934 6.880 16.244 1.00 88.88 92 GLN A N 1
ATOM 721 C CA . GLN A 1 92 ? -17.208 6.168 16.059 1.00 88.88 92 GLN A CA 1
ATOM 722 C C . GLN A 1 92 ? -17.797 6.318 14.639 1.00 88.88 92 GLN A C 1
ATOM 724 O O . GLN A 1 92 ? -19.009 6.257 14.445 1.00 88.88 92 GLN A O 1
ATOM 729 N N . ASP A 1 93 ? -16.935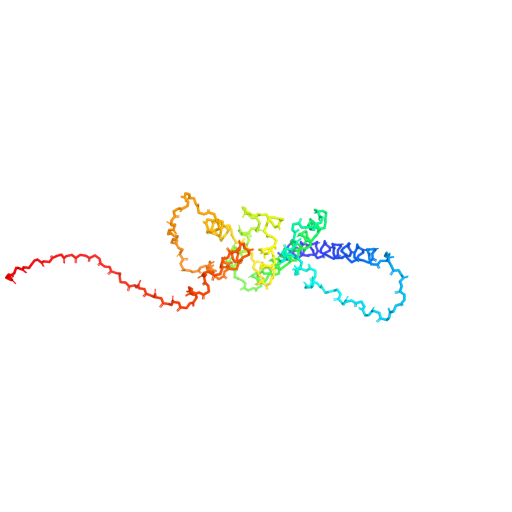 6.489 13.635 1.00 90.94 93 ASP A N 1
ATOM 730 C CA . ASP A 1 93 ? -17.312 6.603 12.223 1.00 90.94 93 ASP A CA 1
ATOM 731 C C . ASP A 1 93 ? -17.407 5.208 11.584 1.00 90.94 93 ASP A C 1
ATOM 733 O O . ASP A 1 93 ? -16.427 4.662 11.066 1.00 90.94 93 ASP A O 1
ATOM 737 N N . ILE A 1 94 ? -18.597 4.608 11.671 1.00 88.25 94 ILE A N 1
ATOM 738 C CA . ILE A 1 94 ? -18.876 3.257 11.160 1.00 88.25 94 ILE A CA 1
ATOM 739 C C . ILE A 1 94 ? -18.800 3.226 9.629 1.00 88.25 94 ILE A C 1
ATOM 741 O O . ILE A 1 94 ? -18.212 2.301 9.068 1.00 88.25 94 ILE A O 1
ATOM 745 N N . ASP A 1 95 ? -19.333 4.246 8.957 1.00 84.88 95 ASP A N 1
ATOM 746 C CA . ASP A 1 95 ? -19.347 4.320 7.494 1.00 84.88 95 ASP A CA 1
ATOM 747 C C . ASP A 1 95 ? -17.925 4.445 6.939 1.00 84.88 95 ASP A C 1
ATOM 749 O O . ASP A 1 95 ? -17.558 3.770 5.973 1.00 84.88 95 ASP A O 1
ATOM 753 N N . GLY A 1 96 ? -17.083 5.265 7.576 1.00 83.25 96 GLY A N 1
ATOM 754 C CA . GLY A 1 96 ? -15.674 5.371 7.216 1.00 83.25 96 GLY A CA 1
ATOM 755 C C . GLY A 1 96 ? -14.884 4.094 7.474 1.00 83.25 96 GLY A C 1
ATOM 756 O O . GLY A 1 96 ? -14.043 3.727 6.650 1.00 83.25 96 GLY A O 1
ATOM 757 N N . PHE A 1 97 ? -15.193 3.387 8.564 1.00 86.50 97 PHE A N 1
ATOM 758 C CA . PHE A 1 97 ? -14.584 2.094 8.858 1.00 86.50 97 PHE A CA 1
ATOM 759 C C . PHE A 1 97 ? -14.945 1.041 7.806 1.00 86.50 97 PHE A C 1
ATOM 761 O O . PHE A 1 97 ? -14.042 0.387 7.288 1.00 86.50 97 PHE A O 1
ATOM 768 N N . LEU A 1 98 ? -16.233 0.889 7.470 1.00 84.88 98 LEU A N 1
ATOM 769 C CA . LEU A 1 98 ? -16.699 -0.075 6.465 1.00 84.88 98 LEU A CA 1
ATOM 770 C C . LEU A 1 98 ? -16.083 0.216 5.100 1.00 84.88 98 LEU A C 1
ATOM 772 O O . LEU A 1 98 ? -15.512 -0.674 4.475 1.00 84.88 98 LEU A O 1
ATOM 776 N N . ARG A 1 99 ? -16.098 1.486 4.693 1.00 82.88 99 ARG A N 1
ATOM 777 C CA . ARG A 1 99 ? -15.517 1.937 3.429 1.00 82.88 99 ARG A CA 1
ATOM 778 C C . ARG A 1 99 ? -14.047 1.570 3.291 1.00 82.88 99 ARG A C 1
ATOM 780 O O . ARG A 1 99 ? -13.642 1.102 2.230 1.00 82.88 99 ARG A O 1
ATOM 787 N N . ASP A 1 100 ? -13.237 1.775 4.326 1.00 82.00 100 ASP A N 1
ATOM 788 C CA . ASP A 1 100 ? -11.843 1.347 4.265 1.00 82.00 100 ASP A CA 1
ATOM 789 C C . ASP A 1 100 ? -11.761 -0.181 4.350 1.00 82.00 100 ASP A C 1
ATOM 791 O O . ASP A 1 100 ? -11.139 -0.779 3.478 1.00 82.00 100 ASP A O 1
ATOM 795 N N . ALA A 1 101 ? -12.430 -0.832 5.306 1.00 83.69 101 ALA A N 1
ATOM 796 C CA . ALA A 1 101 ? -12.358 -2.277 5.545 1.00 83.69 101 ALA A CA 1
ATOM 797 C C . ALA A 1 101 ? -12.738 -3.138 4.327 1.00 83.69 101 ALA A C 1
ATOM 799 O O . ALA A 1 101 ? -12.035 -4.110 4.050 1.00 83.69 101 ALA A O 1
ATOM 800 N N . GLU A 1 102 ? -13.773 -2.754 3.578 1.00 84.38 102 GLU A N 1
ATOM 801 C CA . GLU A 1 102 ? -14.253 -3.454 2.374 1.00 84.38 102 GLU A CA 1
ATOM 802 C C . GLU A 1 102 ? -13.291 -3.372 1.187 1.00 84.38 102 GLU A C 1
ATOM 804 O O . GLU A 1 102 ? -13.379 -4.182 0.274 1.00 84.38 102 GLU A O 1
ATOM 809 N N . ASN A 1 103 ? -12.362 -2.416 1.192 1.00 80.62 103 ASN A N 1
ATOM 810 C CA . ASN A 1 103 ? -11.406 -2.218 0.108 1.00 80.62 103 ASN A CA 1
ATOM 811 C C . ASN A 1 103 ? -10.007 -2.653 0.564 1.00 80.62 103 ASN A C 1
ATOM 813 O O . ASN A 1 103 ? -9.236 -1.781 0.953 1.00 80.62 103 ASN A O 1
ATOM 817 N N . PRO A 1 104 ? -9.631 -3.946 0.562 1.00 74.38 104 PRO A N 1
ATOM 818 C CA . PRO A 1 104 ? -8.328 -4.408 1.059 1.00 74.38 104 PRO A CA 1
ATOM 819 C C . PRO A 1 104 ? -7.117 -3.832 0.299 1.00 74.38 104 PRO A C 1
ATOM 821 O O . PRO A 1 104 ? -6.006 -3.878 0.831 1.00 74.38 104 PRO A O 1
ATOM 824 N N . GLY A 1 105 ? -7.335 -3.239 -0.881 1.00 80.00 105 GLY A N 1
ATOM 825 C CA . GLY A 1 105 ? -6.297 -2.700 -1.761 1.00 80.00 105 GLY A CA 1
ATOM 826 C C . GLY A 1 105 ? -5.725 -3.771 -2.692 1.00 80.00 105 GLY A C 1
ATOM 827 O O . GLY A 1 105 ? -5.860 -4.965 -2.436 1.00 80.00 105 GLY A O 1
ATOM 828 N N . TYR A 1 106 ? -5.091 -3.339 -3.787 1.00 81.19 106 TYR A N 1
ATOM 829 C CA . TYR A 1 106 ? -4.491 -4.221 -4.809 1.00 81.19 106 TYR A CA 1
ATOM 830 C C . TYR A 1 106 ? -5.468 -5.213 -5.465 1.00 81.19 106 TYR A C 1
ATOM 832 O O . TYR A 1 106 ? -5.067 -6.257 -5.976 1.00 81.19 106 TYR A O 1
ATOM 840 N N . GLU A 1 107 ? -6.761 -4.893 -5.461 1.00 77.56 107 GLU A N 1
ATOM 841 C CA . GLU A 1 107 ? -7.766 -5.643 -6.206 1.00 77.56 107 GLU A CA 1
ATOM 842 C C . GLU A 1 107 ? -7.735 -5.211 -7.672 1.00 77.56 107 GLU A C 1
ATOM 844 O O . GLU A 1 107 ? -7.916 -4.034 -7.971 1.00 77.56 107 GLU A O 1
ATOM 849 N N . GLU A 1 108 ? -7.505 -6.162 -8.580 1.00 81.94 108 GLU A N 1
ATOM 850 C CA . GLU A 1 108 ? -7.438 -5.947 -10.040 1.00 81.94 108 GLU A CA 1
ATOM 851 C C . GLU A 1 108 ? -6.255 -5.109 -10.551 1.00 81.94 108 GLU A C 1
ATOM 853 O O . GLU A 1 108 ? -6.176 -4.813 -11.742 1.00 81.94 108 GLU A O 1
ATOM 858 N N . TRP A 1 109 ? -5.281 -4.791 -9.697 1.00 86.44 109 TRP A N 1
ATOM 859 C CA . TRP A 1 109 ? -4.014 -4.201 -10.126 1.00 86.44 109 TRP A CA 1
ATOM 860 C C . TRP A 1 109 ? -2.834 -4.727 -9.317 1.00 86.44 109 TRP A C 1
ATOM 862 O O . TRP A 1 109 ? -2.958 -5.088 -8.147 1.00 86.44 109 TRP A O 1
ATOM 872 N N . ASP A 1 110 ? -1.663 -4.742 -9.948 1.00 87.06 110 ASP A N 1
ATOM 873 C CA . ASP A 1 110 ? -0.417 -5.172 -9.326 1.00 87.06 110 ASP A CA 1
ATOM 874 C C . ASP A 1 110 ? 0.571 -3.998 -9.241 1.00 87.06 110 ASP A C 1
ATOM 876 O O . ASP A 1 110 ? 0.949 -3.448 -10.280 1.00 87.06 110 ASP A O 1
ATOM 880 N N . PRO A 1 111 ? 1.054 -3.635 -8.039 1.00 87.94 111 PRO A N 1
ATOM 881 C CA . PRO A 1 111 ? 2.092 -2.621 -7.871 1.00 87.94 111 PRO A CA 1
ATOM 882 C C . PRO A 1 111 ? 3.418 -2.902 -8.582 1.00 87.94 111 PRO A C 1
ATOM 884 O O . PRO A 1 111 ? 4.204 -1.978 -8.757 1.00 87.94 111 PRO A O 1
ATOM 887 N N . LEU A 1 112 ? 3.714 -4.144 -8.985 1.00 87.69 112 LEU A N 1
ATOM 888 C CA . LEU A 1 112 ? 4.880 -4.397 -9.847 1.00 87.69 112 LEU A CA 1
ATOM 889 C C . LEU A 1 112 ? 4.657 -3.900 -11.281 1.00 87.69 112 LEU A C 1
ATOM 891 O O . LEU A 1 112 ? 5.627 -3.522 -11.947 1.00 87.69 112 LEU A O 1
ATOM 895 N N . THR A 1 113 ? 3.399 -3.904 -11.729 1.00 86.00 113 THR A N 1
ATOM 896 C CA . THR A 1 113 ? 2.972 -3.441 -13.056 1.00 86.00 113 THR A CA 1
ATOM 897 C C . THR A 1 113 ? 2.717 -1.933 -13.060 1.00 86.00 113 THR A C 1
ATOM 899 O O . THR A 1 113 ? 3.140 -1.257 -13.992 1.00 86.00 113 THR A O 1
ATOM 902 N N . TYR A 1 114 ? 2.101 -1.408 -11.995 1.00 86.31 114 TYR A N 1
ATOM 903 C CA . TYR A 1 114 ? 1.790 0.015 -11.813 1.00 86.31 114 TYR A CA 1
ATOM 904 C C . TYR A 1 114 ? 2.405 0.559 -10.508 1.00 86.31 114 TYR A C 1
ATOM 906 O O . TYR A 1 114 ? 1.697 0.799 -9.524 1.00 86.31 114 TYR A O 1
ATOM 914 N N . PRO A 1 115 ? 3.737 0.725 -10.447 1.00 87.19 115 PRO A N 1
ATOM 915 C CA . PRO A 1 115 ? 4.431 1.143 -9.227 1.00 87.19 115 PRO A CA 1
ATOM 916 C C . PRO A 1 115 ? 4.118 2.591 -8.821 1.00 87.19 115 PRO A C 1
ATOM 918 O O . PRO A 1 115 ? 4.057 2.882 -7.624 1.00 87.19 115 PRO A O 1
ATOM 921 N N . ALA A 1 116 ? 3.830 3.486 -9.771 1.00 86.00 116 ALA A N 1
ATOM 922 C CA . ALA A 1 116 ? 3.453 4.864 -9.461 1.00 86.00 116 ALA A CA 1
ATOM 923 C C . ALA A 1 116 ? 2.088 4.956 -8.764 1.00 86.00 116 ALA A C 1
ATOM 925 O O . ALA A 1 116 ? 1.874 5.836 -7.934 1.00 86.00 116 ALA A O 1
ATOM 926 N N . TRP A 1 117 ? 1.173 4.015 -9.018 1.00 88.62 117 TRP A N 1
ATOM 927 C CA . TRP A 1 117 ? -0.114 3.961 -8.317 1.00 88.62 117 TRP A CA 1
ATOM 928 C C . TRP A 1 117 ? 0.076 3.626 -6.834 1.00 88.62 117 TRP A C 1
ATOM 930 O O . TRP A 1 117 ? -0.576 4.212 -5.972 1.00 88.62 117 TRP A O 1
ATOM 940 N N . LEU A 1 118 ? 1.029 2.744 -6.512 1.00 88.19 118 LEU A N 1
ATOM 941 C CA . LEU A 1 118 ? 1.421 2.486 -5.125 1.00 88.19 118 LEU A CA 1
ATOM 942 C C . LEU A 1 118 ? 2.031 3.736 -4.478 1.00 88.19 118 LEU A C 1
ATOM 944 O O . LEU A 1 118 ? 1.755 4.018 -3.312 1.00 88.19 118 LEU A O 1
ATOM 948 N N . LEU A 1 119 ? 2.823 4.507 -5.226 1.00 87.31 119 LEU A N 1
ATOM 949 C CA . LEU A 1 119 ? 3.350 5.775 -4.735 1.00 87.31 119 LEU A CA 1
ATOM 950 C C . LEU A 1 119 ? 2.232 6.772 -4.422 1.00 87.31 119 LEU A C 1
ATOM 952 O O . LEU A 1 119 ? 2.200 7.324 -3.325 1.00 87.31 119 LEU A O 1
ATOM 956 N N . LEU A 1 120 ? 1.284 6.933 -5.347 1.00 86.31 120 LEU A N 1
ATOM 957 C CA . LEU A 1 120 ? 0.117 7.801 -5.205 1.00 86.31 120 LEU A CA 1
ATOM 958 C C . LEU A 1 120 ? -0.708 7.448 -3.960 1.00 86.31 120 LEU A C 1
ATOM 960 O O . LEU A 1 120 ? -1.119 8.340 -3.211 1.00 86.31 120 LEU A O 1
ATOM 964 N N . GLU A 1 121 ? -0.932 6.151 -3.737 1.00 87.31 121 GLU A N 1
ATOM 965 C CA . GLU A 1 121 ? -1.633 5.619 -2.569 1.00 87.31 121 GLU A CA 1
ATOM 966 C C . GLU A 1 121 ? -0.937 6.029 -1.266 1.00 87.31 121 GLU A C 1
ATOM 968 O O . GLU A 1 121 ? -1.583 6.522 -0.331 1.00 87.31 121 GLU A O 1
ATOM 973 N N . ILE A 1 122 ? 0.393 5.888 -1.233 1.00 87.12 122 ILE A N 1
ATOM 974 C CA . ILE A 1 122 ? 1.211 6.285 -0.092 1.00 87.12 122 ILE A CA 1
ATOM 975 C C . ILE A 1 122 ? 1.148 7.800 0.084 1.00 87.12 122 ILE A C 1
ATOM 977 O O . ILE A 1 122 ? 0.753 8.227 1.161 1.00 87.12 122 ILE A O 1
ATOM 981 N N . GLU A 1 123 ? 1.465 8.621 -0.920 1.00 86.25 123 GL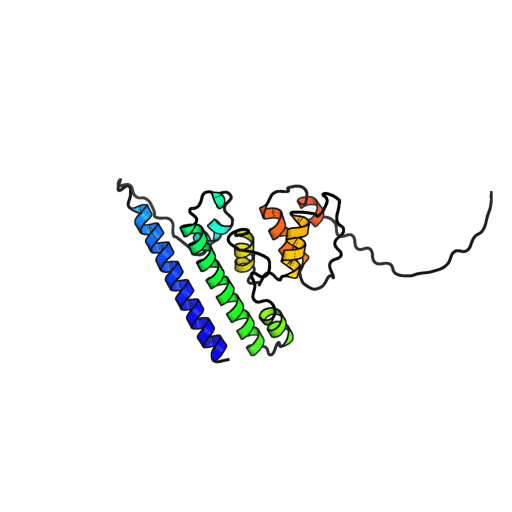U A N 1
ATOM 982 C CA . GLU A 1 123 ? 1.492 10.095 -0.819 1.00 86.25 123 GLU A CA 1
ATOM 983 C C . GLU A 1 123 ? 0.199 10.671 -0.264 1.00 86.25 123 GLU A C 1
ATOM 985 O O . GLU A 1 123 ? 0.218 11.471 0.675 1.00 86.25 123 GLU A O 1
ATOM 990 N N . ASN A 1 124 ? -0.923 10.206 -0.807 1.00 84.56 124 ASN A N 1
ATOM 991 C CA . ASN A 1 124 ? -2.237 10.739 -0.481 1.00 84.56 124 ASN A CA 1
ATOM 992 C C . ASN A 1 124 ? -2.866 10.089 0.751 1.00 84.56 124 ASN A C 1
ATOM 994 O O . ASN A 1 124 ? -3.930 10.533 1.178 1.00 84.56 124 ASN A O 1
ATOM 998 N N . ASN A 1 125 ? -2.223 9.071 1.336 1.00 87.56 125 ASN A N 1
ATOM 999 C CA . ASN A 1 125 ? -2.761 8.315 2.465 1.00 87.56 125 ASN A CA 1
ATOM 1000 C C . ASN A 1 125 ? -4.173 7.762 2.175 1.00 87.56 125 ASN A C 1
ATOM 1002 O O . ASN A 1 125 ? -5.090 7.905 2.986 1.00 87.56 125 ASN A O 1
ATOM 1006 N N . ILE A 1 126 ? -4.348 7.126 1.016 1.00 86.56 126 ILE A N 1
ATOM 1007 C CA . ILE A 1 126 ? -5.620 6.511 0.597 1.00 86.56 126 ILE A CA 1
ATOM 1008 C C . ILE A 1 126 ? -5.466 4.992 0.430 1.00 86.56 126 ILE A C 1
ATOM 1010 O O . ILE A 1 126 ? -4.406 4.445 0.715 1.00 86.56 126 ILE A O 1
ATOM 1014 N N . THR A 1 127 ? -6.535 4.298 0.032 1.00 87.38 127 THR A N 1
ATOM 1015 C CA . THR A 1 127 ? -6.450 2.963 -0.591 1.00 87.38 127 THR A CA 1
ATOM 1016 C C . THR A 1 127 ? -7.113 3.073 -1.954 1.00 87.38 127 THR A C 1
ATOM 1018 O O . THR A 1 127 ? -8.256 3.536 -2.020 1.00 87.38 127 THR A O 1
ATOM 1021 N N . ILE A 1 128 ? -6.421 2.685 -3.024 1.00 86.12 128 ILE A N 1
ATOM 1022 C CA . ILE A 1 128 ? -7.004 2.716 -4.370 1.00 86.12 128 ILE A CA 1
ATOM 1023 C C . ILE A 1 128 ? -8.078 1.629 -4.454 1.00 86.12 128 ILE A C 1
ATOM 1025 O O . ILE A 1 128 ? -7.810 0.449 -4.215 1.00 86.12 128 ILE A O 1
ATOM 1029 N N . ARG A 1 129 ? -9.307 2.035 -4.780 1.00 86.44 129 ARG A N 1
ATOM 1030 C CA . ARG A 1 129 ? -10.461 1.130 -4.843 1.00 86.44 129 ARG A CA 1
ATOM 1031 C C . ARG A 1 129 ? -10.560 0.449 -6.195 1.00 86.44 129 ARG A C 1
ATOM 1033 O O . ARG A 1 129 ? -10.250 1.051 -7.222 1.00 86.44 129 ARG A O 1
ATOM 1040 N N . LYS A 1 130 ? -11.148 -0.744 -6.196 1.00 83.25 130 LYS A N 1
ATOM 1041 C CA . LYS A 1 130 ? -11.443 -1.530 -7.397 1.00 83.25 130 LYS A CA 1
ATOM 1042 C C . LYS A 1 130 ? -12.072 -0.700 -8.525 1.00 83.25 130 LYS A C 1
ATOM 1044 O O . LYS A 1 130 ? -11.560 -0.652 -9.634 1.00 83.25 130 LYS A O 1
ATOM 1049 N N . ARG A 1 131 ? -13.129 0.061 -8.223 1.00 81.06 131 ARG A N 1
ATOM 1050 C CA . ARG A 1 131 ? -13.801 0.920 -9.214 1.00 81.06 131 ARG A CA 1
ATOM 1051 C C . ARG A 1 131 ? -12.861 1.961 -9.840 1.00 81.06 131 ARG A C 1
ATOM 1053 O O . ARG A 1 131 ? -12.986 2.247 -11.024 1.00 81.06 131 ARG A O 1
ATOM 1060 N N . GLN A 1 132 ? -11.937 2.541 -9.070 1.00 82.69 132 GLN A N 1
ATOM 1061 C CA . GLN A 1 132 ? -10.970 3.517 -9.595 1.00 82.69 132 GLN A CA 1
ATOM 1062 C C . GLN A 1 132 ? -9.986 2.848 -10.561 1.00 82.69 132 GLN A C 1
ATOM 1064 O O . GLN A 1 132 ? -9.658 3.427 -11.593 1.00 82.69 132 GLN A O 1
ATOM 1069 N N . VAL A 1 133 ? -9.587 1.610 -10.261 1.00 83.94 133 VAL A N 1
ATOM 1070 C CA . VAL A 1 133 ? -8.737 0.774 -11.119 1.00 83.94 133 VAL A CA 1
ATOM 1071 C C . VAL A 1 133 ? -9.451 0.437 -12.421 1.00 83.94 133 VAL A C 1
ATOM 1073 O O . VAL A 1 133 ? -8.905 0.700 -13.486 1.00 83.94 133 VAL A O 1
ATOM 1076 N N . GLU A 1 134 ? -10.687 -0.068 -12.354 1.00 82.38 134 GLU A N 1
ATOM 1077 C CA . GLU A 1 134 ? -11.492 -0.404 -13.538 1.00 82.38 134 GLU A CA 1
ATOM 1078 C C . GLU A 1 134 ? -11.606 0.787 -14.499 1.00 82.38 134 GLU A C 1
ATOM 1080 O O . GLU A 1 134 ? -11.460 0.646 -15.715 1.00 82.38 134 GLU A O 1
ATOM 1085 N N . VAL A 1 135 ? -11.841 1.981 -13.950 1.00 80.19 135 VAL A N 1
ATOM 1086 C CA . VAL A 1 135 ? -11.928 3.215 -14.732 1.00 80.19 135 VAL A CA 1
ATOM 1087 C C . VAL A 1 135 ? -10.568 3.579 -15.328 1.00 80.19 135 VAL A C 1
ATOM 1089 O O . VAL A 1 135 ? -10.488 3.812 -16.532 1.00 80.19 135 VAL A O 1
ATOM 1092 N N . ALA A 1 136 ? -9.506 3.612 -14.517 1.00 81.31 136 ALA A N 1
ATOM 1093 C CA . ALA A 1 136 ? -8.165 3.970 -14.973 1.00 81.31 136 ALA A CA 1
ATOM 1094 C C . ALA A 1 136 ? -7.677 3.029 -16.086 1.00 81.31 136 ALA A C 1
ATOM 1096 O O . ALA A 1 136 ? -7.203 3.491 -17.121 1.00 81.31 136 ALA A O 1
ATOM 1097 N N . VAL A 1 137 ? -7.877 1.717 -15.927 1.00 81.69 137 VAL A N 1
ATOM 1098 C CA . VAL A 1 137 ? -7.517 0.706 -16.932 1.00 81.69 137 VAL A CA 1
ATOM 1099 C C . VAL A 1 137 ? -8.293 0.914 -18.232 1.00 81.69 137 VAL A C 1
ATOM 1101 O O . VAL A 1 137 ? -7.679 0.914 -19.297 1.00 81.69 137 VAL A O 1
ATOM 1104 N N . ARG A 1 138 ? -9.609 1.164 -18.173 1.00 76.25 138 ARG A N 1
ATOM 1105 C CA . ARG A 1 138 ? -10.419 1.471 -19.370 1.00 76.25 138 ARG A CA 1
ATOM 1106 C C . ARG A 1 138 ? -9.997 2.768 -20.060 1.00 76.25 138 ARG A C 1
ATOM 1108 O O . ARG A 1 138 ? -10.152 2.885 -21.271 1.00 76.25 138 ARG A O 1
ATOM 1115 N N . MET A 1 139 ? -9.489 3.746 -19.309 1.00 74.44 139 MET A N 1
ATOM 1116 C CA . MET A 1 139 ? -8.977 5.001 -19.871 1.00 74.44 139 MET A CA 1
ATOM 1117 C C . MET A 1 139 ? -7.602 4.823 -20.526 1.00 74.44 139 MET A C 1
ATOM 1119 O O . MET A 1 139 ? -7.359 5.410 -21.575 1.00 74.44 139 MET A O 1
ATOM 1123 N N . ILE A 1 140 ? -6.727 3.998 -19.943 1.00 76.06 140 ILE A N 1
ATOM 1124 C CA . ILE A 1 140 ? -5.412 3.655 -20.512 1.00 76.06 140 ILE A CA 1
ATOM 1125 C C . ILE A 1 140 ? -5.573 2.778 -21.760 1.00 76.06 140 ILE A C 1
ATOM 1127 O O . ILE A 1 140 ? -4.872 2.960 -22.755 1.00 76.06 140 ILE A O 1
ATOM 1131 N N . LYS A 1 141 ? -6.507 1.823 -21.720 1.00 73.12 141 LYS A N 1
ATOM 1132 C CA . LYS A 1 141 ? -6.770 0.879 -22.804 1.00 73.12 141 LYS A CA 1
ATOM 1133 C C . LYS A 1 141 ? -8.278 0.789 -23.067 1.00 73.12 141 LYS A C 1
ATOM 1135 O O . LYS A 1 141 ? -8.938 -0.083 -22.502 1.00 73.12 141 LYS A O 1
ATOM 1140 N N . PRO A 1 142 ? -8.836 1.675 -23.911 1.00 73.06 142 PRO A N 1
ATOM 1141 C CA . PRO A 1 142 ? -10.240 1.595 -24.282 1.00 73.06 142 PRO A CA 1
ATOM 1142 C C . PRO A 1 142 ? -10.495 0.341 -25.121 1.00 73.06 142 PRO A C 1
ATOM 1144 O O . PRO A 1 142 ? -9.775 0.070 -26.088 1.00 73.06 142 PRO A O 1
ATOM 1147 N N . ASP A 1 143 ? -11.539 -0.407 -24.769 1.00 61.25 143 ASP A N 1
ATOM 1148 C CA . ASP A 1 143 ? -12.028 -1.510 -25.591 1.00 61.25 143 ASP A CA 1
ATOM 1149 C C . ASP A 1 143 ? -12.449 -0.948 -26.967 1.00 61.25 143 ASP A C 1
ATOM 1151 O O . ASP A 1 143 ? -13.158 0.055 -27.057 1.00 61.25 143 ASP A O 1
ATOM 1155 N N . ASP A 1 144 ? -11.960 -1.558 -28.048 1.00 57.12 144 ASP A N 1
ATOM 1156 C CA . ASP A 1 144 ? -12.231 -1.216 -29.458 1.00 57.12 144 ASP A CA 1
ATOM 1157 C C . ASP A 1 144 ? -11.630 0.073 -30.054 1.00 57.12 144 ASP A C 1
ATOM 1159 O O . ASP A 1 144 ? -11.925 0.393 -31.208 1.00 57.12 144 ASP A O 1
ATOM 1163 N N . GLY A 1 145 ? -10.772 0.824 -29.351 1.00 56.41 145 GLY A N 1
ATOM 1164 C CA . GLY A 1 145 ? -10.163 2.046 -29.920 1.00 56.41 145 GLY A CA 1
ATOM 1165 C C . GLY A 1 145 ? -11.184 3.126 -30.321 1.00 56.41 145 GLY A C 1
ATOM 1166 O O . GLY A 1 145 ? -10.863 4.068 -31.048 1.00 56.41 145 GLY A O 1
ATOM 1167 N N . LYS A 1 146 ? -12.428 2.981 -29.854 1.00 51.84 146 LYS A N 1
ATOM 1168 C CA . LYS A 1 146 ? -13.517 3.944 -30.001 1.00 51.84 146 LYS A CA 1
ATOM 1169 C C . LYS A 1 146 ? -13.588 4.799 -28.740 1.00 51.84 146 LYS A C 1
ATOM 1171 O O . LYS A 1 146 ? -13.217 4.367 -27.652 1.00 51.84 146 LYS A O 1
ATOM 1176 N N . ASN A 1 147 ? -14.084 6.023 -28.890 1.00 57.34 147 ASN A N 1
ATOM 1177 C CA . ASN A 1 147 ? -14.298 6.914 -27.756 1.00 57.34 147 ASN A CA 1
ATOM 1178 C C . ASN A 1 147 ? -15.326 6.299 -26.798 1.00 57.34 147 ASN A C 1
ATOM 1180 O O . ASN A 1 147 ? -16.461 6.030 -27.193 1.00 57.34 147 ASN A O 1
ATOM 1184 N N . SER A 1 148 ? -14.933 6.125 -25.540 1.00 57.28 148 SER A N 1
ATOM 1185 C CA . SER A 1 148 ? -15.794 5.606 -24.479 1.00 57.28 148 SER A CA 1
ATOM 1186 C C . SER A 1 148 ? -16.302 6.752 -23.611 1.00 57.28 148 SER A C 1
ATOM 1188 O O . SER A 1 148 ? -15.517 7.546 -23.096 1.00 57.28 148 SER A O 1
ATOM 1190 N N . VAL A 1 149 ? -17.622 6.837 -23.428 1.00 58.66 149 VAL A N 1
ATOM 1191 C CA . VAL A 1 149 ? -18.237 7.744 -22.451 1.00 58.66 149 VAL A CA 1
ATOM 1192 C C . VAL A 1 149 ? -18.427 6.969 -21.157 1.00 58.66 149 VAL A C 1
ATOM 1194 O O . VAL A 1 149 ? -19.201 6.016 -21.109 1.00 58.66 149 VAL A O 1
ATOM 1197 N N . LEU A 1 150 ? -17.718 7.374 -20.105 1.00 60.69 150 LEU A N 1
ATOM 1198 C CA . LEU A 1 150 ? -17.855 6.773 -18.786 1.00 60.69 150 LEU A CA 1
ATOM 1199 C C . LEU A 1 150 ? -18.613 7.717 -17.858 1.00 60.69 150 LEU A C 1
ATOM 1201 O O . LEU A 1 150 ? -18.130 8.795 -17.515 1.00 60.69 150 LEU A O 1
ATOM 1205 N N . GLN A 1 151 ? -19.808 7.306 -17.442 1.00 59.50 151 GLN A N 1
ATOM 1206 C CA . GLN A 1 151 ? -20.592 8.055 -16.472 1.00 59.50 151 GLN A CA 1
ATOM 1207 C C . GLN A 1 151 ? -20.160 7.659 -15.059 1.00 59.50 151 GLN A C 1
ATOM 1209 O O . GLN A 1 151 ? -20.416 6.550 -14.590 1.00 59.50 151 GLN A O 1
ATOM 1214 N N . LEU A 1 152 ? -19.480 8.579 -14.385 1.00 57.75 152 LEU A N 1
ATOM 1215 C CA . LEU A 1 152 ? -19.080 8.435 -12.993 1.00 57.75 152 LEU A CA 1
ATOM 1216 C C . LEU A 1 152 ? -20.139 9.084 -12.101 1.00 57.75 152 LEU A C 1
ATOM 1218 O O . LEU A 1 152 ? -20.504 10.240 -12.312 1.00 57.75 152 LEU A O 1
ATOM 1222 N N . ASN A 1 153 ? -20.612 8.367 -11.081 1.00 53.62 153 ASN A N 1
ATOM 1223 C CA . ASN A 1 153 ? -21.446 8.983 -10.053 1.00 53.62 153 ASN A CA 1
ATOM 1224 C C . ASN A 1 153 ? -20.570 9.928 -9.218 1.00 53.62 153 ASN A C 1
ATOM 1226 O O . ASN A 1 153 ? -19.623 9.494 -8.560 1.00 53.62 153 ASN A O 1
ATOM 1230 N N . MET A 1 154 ? -20.854 11.231 -9.289 1.00 48.78 154 MET A N 1
ATOM 1231 C CA . MET A 1 154 ? -20.127 12.250 -8.533 1.00 48.78 154 MET A CA 1
ATOM 1232 C C . MET A 1 154 ? -20.450 12.126 -7.041 1.00 48.78 154 MET A C 1
ATOM 1234 O O . MET A 1 154 ? -21.596 12.305 -6.638 1.00 48.78 154 MET A O 1
ATOM 1238 N N . GLY A 1 155 ? -19.433 11.806 -6.238 1.00 47.41 155 GLY A N 1
ATOM 1239 C CA . GLY A 1 155 ? -19.549 11.676 -4.782 1.00 47.41 155 GLY A CA 1
ATOM 1240 C C . GLY A 1 155 ? -18.387 10.947 -4.097 1.00 47.41 155 GLY A C 1
ATOM 1241 O O . GLY A 1 155 ? -18.205 11.108 -2.899 1.00 47.41 155 GLY A O 1
ATOM 1242 N N . GLU A 1 156 ? -17.576 10.179 -4.833 1.00 51.88 156 GLU A N 1
ATOM 1243 C CA . GLU A 1 156 ? -16.554 9.290 -4.243 1.00 51.88 156 GLU A CA 1
ATOM 1244 C C . GLU A 1 156 ? -15.085 9.696 -4.511 1.00 51.88 156 GLU A C 1
ATOM 1246 O O . GLU A 1 156 ? -14.201 8.845 -4.484 1.00 51.88 156 GLU A O 1
ATOM 1251 N N . ASP A 1 157 ? -14.786 10.966 -4.815 1.00 53.97 157 ASP A N 1
ATOM 1252 C CA . ASP A 1 157 ? -13.419 11.438 -5.150 1.00 53.97 157 ASP A CA 1
ATOM 1253 C C . ASP A 1 157 ? -12.755 10.711 -6.339 1.00 53.97 157 ASP A C 1
ATOM 1255 O O . ASP A 1 157 ? -11.542 10.772 -6.550 1.00 53.97 157 ASP A O 1
ATOM 1259 N N . VAL A 1 158 ? -13.567 10.033 -7.150 1.00 59.31 158 VAL A N 1
ATOM 1260 C CA . VAL A 1 158 ? -13.155 9.133 -8.235 1.00 59.31 158 VAL A CA 1
ATOM 1261 C C . VAL A 1 158 ? -12.220 9.846 -9.215 1.00 59.31 158 VAL A C 1
ATOM 1263 O O . VAL A 1 158 ? -11.140 9.353 -9.515 1.00 59.31 158 VAL A O 1
ATOM 1266 N N . TYR A 1 159 ? -12.563 11.065 -9.627 1.00 59.09 159 TYR A N 1
ATOM 1267 C CA . TYR A 1 159 ? -11.764 11.8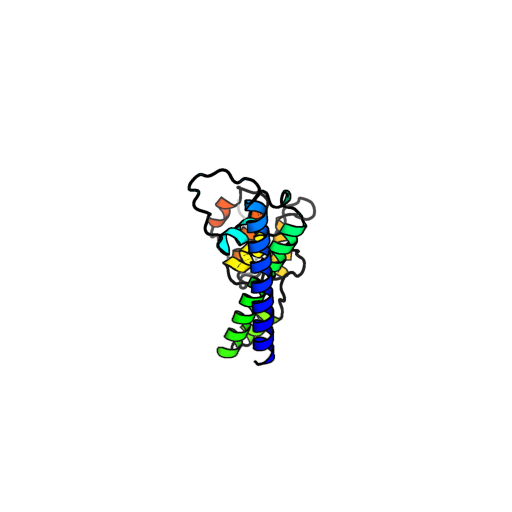65 -10.561 1.00 59.09 159 TYR A CA 1
ATOM 1268 C C . TYR A 1 159 ? -10.402 12.287 -9.993 1.00 59.09 159 TYR A C 1
ATOM 1270 O O . TYR A 1 159 ? -9.411 12.243 -10.715 1.00 59.09 159 TYR A O 1
ATOM 1278 N N . LYS A 1 160 ? -10.318 12.658 -8.708 1.00 65.06 160 LYS A N 1
ATOM 1279 C CA . LYS A 1 160 ? -9.097 13.231 -8.111 1.00 65.06 160 LYS A CA 1
ATOM 1280 C C . LYS A 1 160 ? -7.896 12.286 -8.201 1.00 65.06 160 LYS A C 1
ATOM 1282 O O . LYS A 1 160 ? -6.774 12.748 -8.378 1.00 65.06 160 LYS A O 1
ATOM 1287 N N . TYR A 1 161 ? -8.140 10.984 -8.084 1.00 65.75 161 TYR A N 1
ATOM 1288 C CA . TYR A 1 161 ? -7.084 9.975 -8.011 1.00 65.75 161 TYR A CA 1
ATOM 1289 C C . TYR A 1 161 ? -6.901 9.185 -9.310 1.00 65.75 161 TYR A C 1
ATOM 1291 O O . TYR A 1 161 ? -5.828 8.639 -9.527 1.00 65.75 161 TYR A O 1
ATOM 1299 N N . ILE A 1 162 ? -7.885 9.192 -10.213 1.00 64.12 162 ILE A N 1
ATOM 1300 C CA . ILE A 1 162 ? -7.775 8.527 -11.521 1.00 64.12 162 ILE A CA 1
ATOM 1301 C C . ILE A 1 162 ? -6.892 9.310 -12.496 1.00 64.12 162 ILE A C 1
ATOM 1303 O O . ILE A 1 162 ? -6.144 8.695 -13.250 1.00 64.12 162 ILE A O 1
ATOM 1307 N N . PHE A 1 163 ? -6.938 10.648 -12.483 1.00 66.00 163 PHE A N 1
ATOM 1308 C CA . PHE A 1 163 ? -6.107 11.450 -13.393 1.00 66.00 163 PHE A CA 1
ATOM 1309 C C . PHE A 1 163 ? -4.600 11.173 -13.226 1.00 66.00 163 PHE A C 1
ATOM 1311 O O . PHE A 1 163 ? -3.955 10.871 -14.229 1.00 66.00 163 PHE A O 1
ATOM 1318 N N . PRO A 1 164 ? -4.033 11.170 -12.001 1.00 61.22 164 PRO A N 1
ATOM 1319 C CA . PRO A 1 164 ? -2.635 10.787 -11.799 1.00 61.22 164 PRO A CA 1
ATOM 1320 C C . PRO A 1 164 ? -2.319 9.339 -12.201 1.00 61.22 164 PRO A C 1
ATOM 1322 O O . PRO A 1 164 ? -1.212 9.063 -12.645 1.00 61.22 164 PRO A O 1
ATOM 1325 N N . MET A 1 165 ? -3.277 8.412 -12.064 1.00 68.50 165 MET A N 1
ATOM 1326 C CA . MET A 1 165 ? -3.091 7.014 -12.480 1.00 68.50 165 MET A CA 1
ATOM 1327 C C . MET A 1 165 ? -2.951 6.874 -14.002 1.00 68.50 165 MET A C 1
ATOM 1329 O O . MET A 1 165 ? -2.248 5.982 -14.470 1.00 68.50 165 MET A O 1
ATOM 1333 N N . PHE A 1 166 ? -3.618 7.745 -14.761 1.00 64.31 166 PHE A N 1
ATOM 1334 C CA . PHE A 1 166 ? -3.536 7.797 -16.218 1.00 64.31 166 PHE A CA 1
ATOM 1335 C C . PHE A 1 166 ? -2.256 8.492 -16.717 1.00 64.31 166 PHE A C 1
ATOM 1337 O O . PHE A 1 166 ? -1.636 8.017 -17.668 1.00 64.31 166 PHE A O 1
ATOM 1344 N N . ASP A 1 167 ? -1.852 9.602 -16.088 1.00 61.44 167 ASP A N 1
ATOM 1345 C CA . ASP A 1 167 ? -0.718 10.424 -16.554 1.00 61.44 167 ASP A CA 1
ATOM 1346 C C . ASP A 1 167 ? 0.634 9.677 -16.527 1.00 61.44 167 ASP A C 1
ATOM 1348 O O . ASP A 1 167 ? 1.552 10.046 -17.261 1.00 61.44 167 ASP A O 1
ATOM 1352 N N . ASP A 1 168 ? 0.731 8.591 -15.754 1.00 56.91 168 ASP A N 1
ATOM 1353 C CA . ASP A 1 168 ? 1.917 7.732 -15.607 1.00 56.91 168 ASP A CA 1
ATOM 1354 C C . ASP A 1 168 ? 2.367 7.040 -16.917 1.00 56.91 168 ASP A C 1
ATOM 1356 O O . ASP A 1 168 ? 3.508 6.601 -17.029 1.00 56.91 168 ASP A O 1
ATOM 1360 N N . GLN A 1 169 ? 1.506 6.948 -17.944 1.00 50.69 169 GLN A N 1
ATOM 1361 C CA . GLN A 1 169 ? 1.788 6.169 -19.167 1.00 50.69 169 GLN A CA 1
ATOM 1362 C C . GLN A 1 169 ? 1.728 6.940 -20.494 1.00 50.69 169 GLN A C 1
ATOM 1364 O O . GLN A 1 169 ? 1.640 6.321 -21.551 1.00 50.69 169 GLN A O 1
ATOM 1369 N N . SER A 1 170 ? 1.914 8.263 -20.468 1.00 49.44 170 SER A N 1
ATOM 1370 C CA . SER A 1 170 ? 1.865 9.187 -21.617 1.00 49.44 170 SER A CA 1
ATOM 1371 C C . SER A 1 170 ? 0.463 9.691 -21.964 1.00 49.44 170 SER A C 1
ATOM 1373 O O . SER A 1 170 ? -0.348 8.959 -22.518 1.00 49.44 170 SER A O 1
ATOM 1375 N N . MET A 1 171 ? 0.209 10.986 -21.713 1.00 36.91 171 MET A N 1
ATOM 1376 C CA . MET A 1 171 ? -0.508 11.873 -22.643 1.00 36.91 171 MET A CA 1
ATOM 1377 C C . MET A 1 171 ? -0.572 13.333 -22.143 1.00 36.91 171 MET A C 1
ATOM 1379 O O . MET A 1 171 ? -1.407 13.710 -21.330 1.00 36.91 171 MET A O 1
ATOM 1383 N N . SER A 1 172 ? 0.220 14.214 -22.769 1.00 38.38 172 SER A N 1
ATOM 1384 C CA . SER A 1 172 ? 0.104 15.683 -22.685 1.00 38.38 172 SER A CA 1
ATOM 1385 C C . SER A 1 172 ? -1.230 16.357 -23.130 1.00 38.38 172 SER A C 1
ATOM 1387 O O . SER A 1 172 ? -1.330 17.568 -22.921 1.00 38.38 172 SER A O 1
ATOM 1389 N N . PRO A 1 173 ? -2.272 15.712 -23.711 1.00 36.44 173 PRO A N 1
ATOM 1390 C CA . PRO A 1 173 ? -3.510 16.403 -24.107 1.00 36.44 173 PRO A CA 1
ATOM 1391 C C . PRO A 1 173 ? -4.470 16.813 -22.973 1.00 36.44 173 PRO A C 1
ATOM 1393 O O . PRO A 1 173 ? -5.318 17.677 -23.200 1.00 36.44 173 PRO A O 1
ATOM 1396 N N . TRP A 1 174 ? -4.374 16.250 -21.761 1.00 38.81 174 TRP A N 1
ATOM 1397 C CA . TRP A 1 174 ? -5.399 16.458 -20.715 1.00 38.81 174 TRP A CA 1
ATOM 1398 C C . TRP A 1 174 ? -5.164 17.655 -19.787 1.00 38.81 174 TRP A C 1
ATOM 1400 O O . TRP A 1 174 ? -6.087 18.056 -19.074 1.00 38.81 174 TRP A O 1
ATOM 1410 N N . ARG A 1 175 ? -4.002 18.324 -19.876 1.00 35.62 175 ARG A N 1
ATOM 1411 C CA . ARG A 1 175 ? -3.738 19.606 -19.183 1.00 35.62 175 ARG A CA 1
ATOM 1412 C C . ARG A 1 175 ? -4.829 20.662 -19.430 1.00 35.62 175 ARG A C 1
ATOM 1414 O O . ARG A 1 175 ? -5.052 21.514 -18.578 1.00 35.62 175 ARG A O 1
ATOM 1421 N N . ASN A 1 176 ? -5.543 20.576 -20.556 1.00 35.44 176 ASN A N 1
ATOM 1422 C CA . ASN A 1 176 ? -6.616 21.501 -20.928 1.00 35.44 176 ASN A CA 1
ATOM 1423 C C . ASN A 1 176 ? -8.011 21.122 -20.388 1.00 35.44 176 ASN A C 1
ATOM 1425 O O . ASN A 1 176 ? -8.924 21.945 -20.466 1.00 35.44 176 ASN A O 1
ATOM 1429 N N . TRP A 1 177 ? -8.211 19.916 -19.842 1.00 36.22 177 TRP A N 1
ATOM 1430 C CA . TRP A 1 177 ? -9.524 19.472 -19.342 1.00 36.22 177 TRP A CA 1
ATOM 1431 C C . TRP A 1 177 ? -9.791 19.923 -17.899 1.00 36.22 177 TRP A C 1
ATOM 1433 O O . TRP A 1 177 ? -10.928 20.226 -17.548 1.00 36.22 177 TRP A O 1
ATOM 1443 N N . LEU A 1 178 ? -8.732 20.124 -17.102 1.00 35.75 178 LEU A N 1
ATOM 1444 C CA . LEU A 1 178 ? -8.807 20.771 -15.782 1.00 35.75 178 LEU A CA 1
ATOM 1445 C C . LEU A 1 178 ? -9.267 22.245 -15.849 1.00 35.75 178 LEU A C 1
ATOM 1447 O O . LEU A 1 178 ? -9.570 22.837 -14.817 1.00 35.75 178 LEU A O 1
ATOM 1451 N N . ALA A 1 179 ? -9.354 22.834 -17.048 1.00 30.09 179 ALA A N 1
ATOM 1452 C CA . ALA A 1 179 ? -9.746 24.227 -17.265 1.00 30.09 179 ALA A CA 1
ATOM 1453 C C . ALA A 1 179 ? -11.212 24.427 -17.709 1.00 30.09 179 ALA A C 1
ATOM 1455 O O . ALA A 1 179 ? -11.593 25.559 -18.009 1.00 30.09 179 ALA A O 1
ATOM 1456 N N . ARG A 1 180 ? -12.055 23.382 -17.771 1.00 28.97 180 ARG A N 1
ATOM 1457 C CA . ARG A 1 180 ? -13.474 23.541 -18.150 1.00 28.97 180 ARG A CA 1
ATOM 1458 C C . 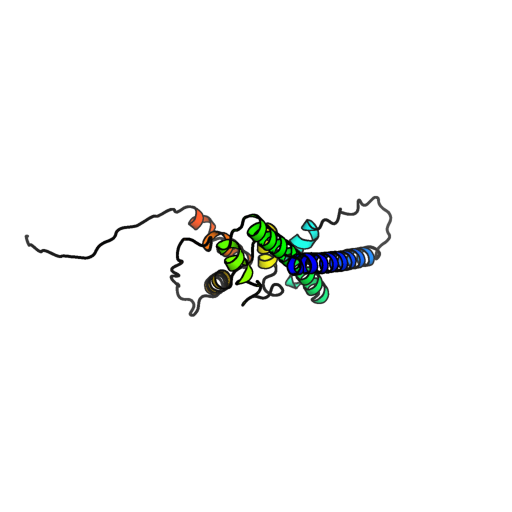ARG A 1 180 ? -14.435 23.032 -17.074 1.00 28.97 180 ARG A C 1
ATOM 1460 O O . ARG A 1 180 ? -14.797 21.858 -17.088 1.00 28.97 180 ARG A O 1
ATOM 1467 N N . PRO A 1 181 ? -14.942 23.910 -16.194 1.00 31.80 181 PRO A N 1
ATOM 1468 C CA . PRO A 1 181 ? -16.188 23.642 -15.507 1.00 31.80 181 PRO A CA 1
ATOM 1469 C C . PRO A 1 181 ? -17.327 23.941 -16.488 1.00 31.80 181 PRO A C 1
ATOM 1471 O O . PRO A 1 181 ? -17.656 25.097 -16.736 1.00 31.80 181 PRO A O 1
ATOM 1474 N N . THR A 1 182 ? -17.947 22.908 -17.050 1.00 31.73 182 THR A N 1
ATOM 1475 C CA . THR A 1 182 ? -19.289 23.062 -17.628 1.00 31.73 182 THR A CA 1
ATOM 1476 C C . THR A 1 182 ? -20.226 22.113 -16.913 1.00 31.73 182 THR A C 1
ATOM 1478 O O . THR A 1 182 ? -20.397 20.954 -17.280 1.00 31.73 182 THR A O 1
ATOM 1481 N N . VAL A 1 183 ? -20.806 22.656 -15.842 1.00 35.75 183 VAL A N 1
ATOM 1482 C CA . VAL A 1 183 ? -22.165 22.339 -15.412 1.00 35.75 183 VAL A CA 1
ATOM 1483 C C . VAL A 1 183 ? -23.054 22.359 -16.649 1.00 35.75 183 VAL A C 1
ATOM 1485 O O . VAL A 1 183 ? -23.046 23.342 -17.378 1.00 35.75 183 VAL A O 1
ATOM 1488 N N . ASN A 1 184 ? -23.839 21.308 -16.853 1.00 27.98 184 ASN A N 1
ATOM 1489 C CA . ASN A 1 184 ? -25.190 21.479 -17.362 1.00 27.98 184 ASN A CA 1
ATOM 1490 C C . ASN A 1 184 ? -26.102 20.464 -16.683 1.00 27.98 184 ASN A C 1
ATOM 1492 O O . ASN A 1 184 ? -25.912 19.251 -16.760 1.00 27.98 184 ASN A O 1
ATOM 1496 N N . ARG A 1 185 ? -27.062 21.028 -15.958 1.00 29.59 185 ARG A N 1
ATOM 1497 C CA . ARG A 1 185 ? -28.131 20.376 -15.223 1.00 29.59 185 ARG A CA 1
ATOM 1498 C C . ARG A 1 185 ? -29.416 21.054 -15.677 1.00 29.59 185 ARG A C 1
ATOM 1500 O O . ARG A 1 185 ? -29.717 22.101 -15.137 1.00 29.59 185 ARG A O 1
ATOM 1507 N N . GLU A 1 186 ? -30.148 20.447 -16.603 1.00 29.09 186 GLU A N 1
ATOM 1508 C CA . GLU A 1 186 ? -31.598 20.621 -16.826 1.00 29.09 186 GLU A CA 1
ATOM 1509 C C . GLU A 1 186 ? -32.074 19.265 -17.391 1.00 29.09 186 GLU A C 1
ATOM 1511 O O . GLU A 1 186 ? -31.546 18.804 -18.396 1.00 29.09 186 GLU A O 1
ATOM 1516 N N . VAL A 1 187 ? -32.714 18.374 -16.622 1.00 33.50 187 VAL A N 1
ATOM 1517 C CA . VAL A 1 187 ? -34.112 18.338 -16.140 1.00 33.50 187 VAL A CA 1
ATOM 1518 C C . VAL A 1 187 ? -35.140 18.380 -17.274 1.00 33.50 187 VAL A C 1
ATOM 1520 O O . VAL A 1 187 ? -35.272 19.384 -17.952 1.00 33.50 187 VAL A O 1
ATOM 1523 N N . GLY A 1 188 ? -35.970 17.334 -17.341 1.00 26.95 188 GLY A N 1
ATOM 1524 C CA . GLY A 1 188 ? -37.397 17.520 -17.603 1.00 26.95 188 GLY A CA 1
ATOM 1525 C C . GLY A 1 188 ? -37.883 17.215 -19.015 1.00 26.95 188 GLY A C 1
ATOM 1526 O O . GLY A 1 188 ? -37.727 17.983 -19.949 1.00 26.95 188 GLY A O 1
ATOM 1527 N N . SER A 1 189 ? -38.575 16.090 -19.109 1.00 31.41 189 SER A N 1
ATOM 1528 C CA . SER A 1 189 ? -39.509 15.685 -20.153 1.00 31.41 189 SER A CA 1
ATOM 1529 C C . SER A 1 189 ? -40.575 16.727 -20.543 1.00 31.41 189 SER A C 1
ATOM 1531 O O . SER A 1 189 ? -41.114 17.416 -19.681 1.00 31.41 189 SER A O 1
ATOM 1533 N N . SER A 1 190 ? -41.015 16.613 -21.805 1.00 27.95 190 SER A N 1
ATOM 1534 C CA . SER A 1 190 ? -42.385 16.778 -22.338 1.00 27.95 190 SER A CA 1
ATOM 1535 C C . SER A 1 190 ? -42.727 18.010 -23.200 1.00 27.95 190 SER A C 1
ATOM 1537 O O . SER A 1 190 ? -42.548 19.155 -22.809 1.00 27.95 190 SER A O 1
ATOM 1539 N N . SER A 1 191 ? -43.373 17.675 -24.329 1.00 27.03 191 SER A N 1
ATOM 1540 C CA . SER A 1 191 ? -44.392 18.431 -25.079 1.00 27.03 191 SER A CA 1
ATOM 1541 C C . SER A 1 191 ? -43.934 19.361 -26.212 1.00 27.03 191 SER A C 1
ATOM 1543 O O . SER A 1 191 ? -43.552 20.506 -26.007 1.00 27.03 191 SER A O 1
ATOM 1545 N N . LEU A 1 192 ? -44.102 18.861 -27.444 1.00 36.97 192 LEU A N 1
ATOM 1546 C CA . LEU A 1 192 ? -44.367 19.673 -28.636 1.00 36.97 192 LEU A CA 1
ATOM 1547 C C . LEU A 1 192 ? -45.704 20.418 -28.461 1.00 36.97 192 LEU A C 1
ATOM 1549 O O . LEU A 1 192 ? -46.670 19.819 -27.982 1.00 36.97 192 LEU A O 1
ATOM 1553 N N . PRO A 1 193 ? -45.796 21.663 -28.944 1.00 30.73 193 PRO A N 1
ATOM 1554 C CA . PRO A 1 193 ? -46.891 21.993 -29.849 1.00 30.73 193 PRO A CA 1
ATOM 1555 C C . PRO A 1 193 ? -46.379 22.720 -31.100 1.00 30.73 193 PRO A C 1
ATOM 1557 O O . PRO A 1 193 ? -45.452 23.527 -31.039 1.00 30.73 193 PRO A O 1
ATOM 1560 N N . GLY A 1 194 ? -46.981 22.394 -32.245 1.00 29.78 194 GLY A N 1
ATOM 1561 C CA . GLY A 1 194 ? -46.778 23.124 -33.493 1.00 29.78 194 GLY A CA 1
ATOM 1562 C C . GLY A 1 194 ? -47.413 24.515 -33.458 1.00 29.78 194 GLY A C 1
ATOM 1563 O O . GLY A 1 194 ? -48.304 24.770 -32.655 1.00 29.78 194 GLY A O 1
ATOM 1564 N N . ASP A 1 195 ? -46.950 25.413 -34.325 1.00 26.81 195 ASP A N 1
ATOM 1565 C CA . ASP A 1 195 ? -47.715 25.788 -35.518 1.00 26.81 195 ASP A CA 1
ATOM 1566 C C . ASP A 1 195 ? -46.897 26.666 -36.486 1.00 26.81 195 ASP A C 1
ATOM 1568 O O . ASP A 1 195 ? -45.823 27.175 -36.174 1.00 26.81 195 ASP A O 1
ATOM 1572 N N . VAL A 1 196 ? -47.433 26.720 -37.701 1.00 33.03 196 VAL A N 1
ATOM 1573 C CA . VAL A 1 196 ? -46.914 27.083 -39.031 1.00 33.03 196 VAL A CA 1
ATOM 1574 C C . VAL A 1 196 ? -46.732 28.598 -39.274 1.00 33.03 196 VAL A C 1
ATOM 1576 O O . VAL A 1 196 ? -47.374 29.402 -38.600 1.00 33.03 196 VAL A O 1
ATOM 1579 N N . SER A 1 197 ? -45.971 28.947 -40.336 1.00 28.42 197 SER A N 1
ATOM 1580 C CA . SER A 1 197 ? -46.125 30.061 -41.332 1.00 28.42 197 SER A CA 1
ATOM 1581 C C . SER A 1 197 ? -44.818 30.865 -41.484 1.00 28.42 197 SER A C 1
ATOM 1583 O O . SER A 1 197 ? -44.279 31.296 -40.472 1.00 28.42 197 SER A O 1
ATOM 1585 N N . PHE A 1 198 ? -44.214 31.143 -42.648 1.00 36.31 198 PHE A N 1
ATOM 1586 C CA . PHE A 1 198 ? -44.566 31.123 -44.078 1.00 36.31 198 PHE A CA 1
ATOM 1587 C C . PHE A 1 198 ? -43.471 30.423 -44.900 1.00 36.31 198 PHE A C 1
ATOM 1589 O O . PHE A 1 198 ? -42.307 30.429 -44.440 1.00 36.31 198 PHE A O 1
#

Organism: Penicillium freii (NCBI:txid48697)

Secondary structure (DSSP, 8-state):
-HHHHHHHHHHHHHHHHHHHHHHHHHHHHGGG----S--------HHHHHGGGG-TTGGGS-HHHHHHHHHHHHHHHHHHHHHHHHHHHHTT-HHHHHHHHT--S-SS--TTT-HHHHHHHHHHT----HHHHHHHHHHHS-GGGSPP-----TTS-HHHHHHHHHHTT--GGGGGGGG-------------------